Protein AF-A0A9N9WSX3-F1 (afdb_monomer_lite)

Sequence (223 aa):
MDTPINKAHFYARKSLHYMGNEKFKYIEQAIENFQLALTQSSNTKAIDSIELQIRYYEKQLKLLSARKAFCQKSEKHKNTDEDVSFLTVNEHVDKSTEIQLDLLKNLEDSYNVIEELNRIDNVQVSSQVSQLQNLNSQLNVMFHKLSIAVEMILNENELLREKVRDNPKSGTTCNTGKPDEFRRNINEIIEQRDSDDSSPNEEIQELPPLELPSFNLDSLDDK

Organism: NCBI:txid315576

Structure (mmCIF, N/CA/C/O backbone):
data_AF-A0A9N9WSX3-F1
#
_entry.id   AF-A0A9N9WSX3-F1
#
loop_
_atom_site.group_PDB
_atom_site.id
_atom_site.type_symbol
_atom_site.label_atom_id
_atom_site.label_alt_id
_atom_site.label_comp_id
_atom_site.label_asym_id
_atom_site.label_entity_id
_atom_site.label_seq_id
_atom_site.pdbx_PDB_ins_code
_atom_site.Cartn_x
_atom_site.Cartn_y
_atom_site.Cartn_z
_atom_site.occupancy
_atom_site.B_iso_or_equiv
_atom_site.auth_seq_id
_atom_site.auth_comp_id
_atom_site.auth_asym_id
_atom_site.auth_atom_id
_atom_site.pdbx_PDB_model_num
ATOM 1 N N . MET A 1 1 ? -20.492 6.797 57.373 1.00 51.03 1 MET A N 1
ATOM 2 C CA . MET A 1 1 ? -21.371 5.624 57.162 1.00 51.03 1 MET A CA 1
ATOM 3 C C . MET A 1 1 ? -21.028 5.011 55.810 1.00 51.03 1 MET A C 1
ATOM 5 O O . MET A 1 1 ? -21.639 5.348 54.801 1.00 51.03 1 MET A O 1
ATOM 9 N N . ASP A 1 2 ? -20.009 4.154 55.801 1.00 72.94 2 ASP A N 1
ATOM 10 C CA . ASP A 1 2 ? -19.419 3.530 54.608 1.00 72.94 2 ASP A CA 1
ATOM 11 C C . ASP A 1 2 ? -20.053 2.157 54.341 1.00 72.94 2 ASP A C 1
ATOM 13 O O . ASP A 1 2 ? -19.404 1.117 54.430 1.00 72.94 2 ASP A O 1
ATOM 17 N N . THR A 1 3 ? -21.354 2.132 54.059 1.00 89.88 3 THR A N 1
ATOM 18 C CA . THR A 1 3 ? -22.043 0.880 53.720 1.00 89.88 3 THR A CA 1
ATOM 19 C C . THR A 1 3 ? -21.703 0.443 52.286 1.00 89.88 3 THR A C 1
ATOM 21 O O . THR A 1 3 ? -21.533 1.307 51.416 1.00 89.88 3 THR A O 1
ATOM 24 N N . PRO A 1 4 ? -21.628 -0.872 51.992 1.00 90.50 4 PRO A N 1
ATOM 25 C CA . PRO A 1 4 ? -21.320 -1.361 50.643 1.00 90.50 4 PRO A CA 1
ATOM 26 C C . PRO A 1 4 ? -22.273 -0.814 49.576 1.00 90.50 4 PRO A C 1
ATOM 28 O O . PRO A 1 4 ? -21.836 -0.405 48.507 1.00 90.50 4 PRO A O 1
ATOM 31 N N . ILE A 1 5 ? -23.558 -0.664 49.906 1.00 92.38 5 ILE A N 1
ATOM 32 C CA . ILE A 1 5 ? -24.553 -0.075 49.001 1.00 92.38 5 ILE A CA 1
ATOM 33 C C . ILE A 1 5 ? -24.250 1.396 48.655 1.00 92.38 5 ILE A C 1
ATOM 35 O O . ILE A 1 5 ? -24.372 1.809 47.501 1.00 92.38 5 ILE A O 1
ATOM 39 N N . ASN A 1 6 ? -23.779 2.190 49.623 1.00 93.25 6 ASN A N 1
ATOM 40 C CA . ASN A 1 6 ? -23.398 3.583 49.384 1.00 93.25 6 ASN A CA 1
ATOM 41 C C . ASN A 1 6 ? -22.149 3.672 48.504 1.00 93.25 6 ASN A C 1
ATOM 43 O O . ASN A 1 6 ? -22.090 4.519 47.609 1.00 93.25 6 ASN A O 1
ATOM 47 N N . LYS A 1 7 ? -21.174 2.779 48.723 1.00 94.06 7 LYS A N 1
ATOM 48 C CA . LYS A 1 7 ? -19.975 2.671 47.881 1.00 94.06 7 LYS A CA 1
ATOM 49 C C . LYS A 1 7 ? -20.333 2.252 46.457 1.00 94.06 7 LYS A C 1
ATOM 51 O O . LYS A 1 7 ? -19.857 2.874 45.510 1.00 94.06 7 LYS A O 1
ATOM 56 N N . ALA A 1 8 ? -21.237 1.290 46.298 1.00 94.44 8 ALA A N 1
ATOM 57 C CA . ALA A 1 8 ? -21.719 0.846 44.995 1.00 94.44 8 ALA A CA 1
ATOM 58 C C . ALA A 1 8 ? -22.357 1.997 44.201 1.00 94.44 8 ALA A C 1
ATOM 60 O O . ALA A 1 8 ? -21.949 2.284 43.075 1.00 94.44 8 ALA A O 1
ATOM 61 N N . HIS A 1 9 ? -23.281 2.746 44.814 1.00 94.56 9 HIS A N 1
ATOM 62 C CA . HIS A 1 9 ? -23.890 3.916 44.175 1.00 94.56 9 HIS A CA 1
ATOM 63 C C . HIS A 1 9 ? -22.902 5.063 43.928 1.00 94.56 9 HIS A C 1
ATOM 65 O O . HIS A 1 9 ? -23.035 5.790 42.941 1.00 94.56 9 HIS A O 1
ATOM 71 N N . PHE A 1 10 ? -21.903 5.243 44.796 1.00 94.75 10 PHE A N 1
ATOM 72 C CA . PHE A 1 10 ? -20.821 6.196 44.562 1.00 94.75 10 PHE A CA 1
ATOM 73 C C . PHE A 1 10 ? -20.033 5.845 43.295 1.00 94.75 10 PHE A C 1
ATOM 75 O O . PHE A 1 10 ? -19.903 6.701 42.420 1.00 94.75 10 PHE A O 1
ATOM 82 N N . TYR A 1 11 ? -19.577 4.598 43.149 1.00 94.94 11 TYR A N 1
ATOM 83 C CA . TYR A 1 11 ? -18.840 4.157 41.962 1.00 94.94 11 TYR A CA 1
ATOM 84 C C . TYR A 1 11 ? -19.706 4.157 40.703 1.00 94.94 11 TYR A C 1
ATOM 86 O O . TYR A 1 11 ? -19.249 4.597 39.650 1.00 94.94 11 TYR A O 1
ATOM 94 N N . ALA A 1 12 ? -20.980 3.783 40.818 1.00 93.50 12 ALA A N 1
ATOM 95 C CA . ALA A 1 12 ? -21.946 3.880 39.733 1.00 93.50 12 ALA A CA 1
ATOM 96 C C . ALA A 1 12 ? -22.082 5.314 39.204 1.00 93.50 12 ALA A C 1
ATOM 98 O O . ALA A 1 12 ? -21.956 5.539 38.000 1.00 93.50 12 ALA A O 1
ATOM 99 N N . ARG A 1 13 ? -22.283 6.301 40.089 1.00 93.81 13 ARG A N 1
ATOM 100 C CA . ARG A 1 13 ? -22.328 7.720 39.699 1.00 93.81 13 ARG A CA 1
ATOM 101 C C . ARG A 1 13 ? -21.000 8.178 39.124 1.00 93.81 13 ARG A C 1
ATOM 103 O O . ARG A 1 13 ? -20.980 8.828 38.085 1.00 93.81 13 ARG A O 1
ATOM 110 N N . LYS A 1 14 ? -19.892 7.792 39.756 1.00 93.19 14 LYS A N 1
ATOM 111 C CA . LYS A 1 14 ? -18.552 8.125 39.279 1.00 93.19 14 LYS A CA 1
ATOM 112 C C . LYS A 1 14 ? -18.349 7.624 37.849 1.00 93.19 14 LYS A C 1
ATOM 114 O O . LYS A 1 14 ? -17.932 8.402 37.004 1.00 93.19 14 LYS A O 1
ATOM 119 N N . SER A 1 15 ? -18.762 6.397 37.531 1.00 93.50 15 SER A N 1
ATOM 120 C CA . SER A 1 15 ? -18.650 5.821 36.182 1.00 93.50 15 SER A CA 1
ATOM 121 C C . SER A 1 15 ? -19.361 6.620 35.076 1.00 93.50 15 SER A C 1
ATOM 123 O O . SER A 1 15 ? -18.993 6.506 33.908 1.00 93.50 15 SER A O 1
ATOM 125 N N . LEU A 1 16 ? -20.363 7.444 35.410 1.00 89.62 16 LEU A N 1
ATOM 126 C CA . LEU A 1 16 ? -21.049 8.298 34.436 1.00 89.62 16 LEU A CA 1
ATOM 127 C C . LEU A 1 16 ? -20.163 9.451 33.949 1.00 89.62 16 LEU A C 1
ATOM 129 O O . LEU A 1 16 ? -20.335 9.902 32.821 1.00 89.62 16 LEU A O 1
ATOM 133 N N . HIS A 1 17 ? -19.212 9.890 34.776 1.00 90.31 17 HIS A N 1
ATOM 134 C CA . HIS A 1 17 ? -18.311 11.007 34.483 1.00 90.31 17 HIS A CA 1
ATOM 135 C C . HIS A 1 17 ? -17.009 10.588 33.792 1.00 90.31 17 HIS A C 1
ATOM 137 O O . HIS A 1 17 ? -16.285 11.446 33.298 1.00 90.31 17 HIS A O 1
ATOM 143 N N . TYR A 1 18 ? -16.711 9.289 33.743 1.00 89.38 18 TYR A N 1
ATOM 144 C CA . TYR A 1 18 ? -15.504 8.763 33.109 1.00 89.38 18 TYR A CA 1
ATOM 145 C C . TYR A 1 18 ? -15.821 8.067 31.785 1.00 89.38 18 TYR A C 1
ATOM 147 O O . TYR A 1 18 ? -16.939 7.608 31.537 1.00 89.38 18 TYR A O 1
ATOM 155 N N . MET A 1 19 ? -14.805 7.970 30.931 1.00 83.62 19 MET A N 1
ATOM 156 C CA . MET A 1 19 ? -14.865 7.328 29.618 1.00 83.62 19 MET A CA 1
ATOM 157 C C . MET A 1 19 ? -13.740 6.296 29.480 1.00 83.62 19 MET A C 1
ATOM 159 O O . MET A 1 19 ? -12.810 6.250 30.284 1.00 83.62 19 MET A O 1
ATOM 163 N N . GLY A 1 20 ? -13.834 5.432 28.468 1.00 82.38 20 GLY A N 1
ATOM 164 C CA . GLY A 1 20 ? -12.802 4.428 28.201 1.00 82.38 20 GLY A CA 1
ATOM 165 C C . GLY A 1 20 ? -12.607 3.441 29.357 1.00 82.38 20 GLY A C 1
ATOM 166 O O . GLY A 1 20 ? -13.571 3.039 30.006 1.00 82.38 20 GLY A O 1
ATOM 167 N N . ASN A 1 21 ? -11.358 3.034 29.604 1.00 86.38 21 ASN A N 1
ATOM 168 C CA . ASN A 1 21 ? -11.011 1.985 30.576 1.00 86.38 21 ASN A CA 1
ATOM 169 C C . ASN A 1 21 ? -11.367 2.350 32.027 1.00 86.38 21 ASN A C 1
ATOM 171 O O . ASN A 1 21 ? -11.715 1.472 32.813 1.00 86.38 21 ASN A O 1
ATOM 175 N N . GLU A 1 22 ? -11.335 3.635 32.383 1.00 88.44 22 GLU A N 1
ATOM 176 C CA . GLU A 1 22 ? -11.676 4.082 33.738 1.00 88.44 22 GLU A CA 1
ATOM 177 C C . GLU A 1 22 ? -13.160 3.864 34.049 1.00 88.44 22 GLU A C 1
ATOM 179 O O . GLU A 1 22 ? -13.515 3.481 35.164 1.00 88.44 22 GLU A O 1
ATOM 184 N N . LYS A 1 23 ? -14.030 4.005 33.040 1.00 91.44 23 LYS A N 1
ATOM 185 C CA . LYS A 1 23 ? -15.457 3.691 33.171 1.00 91.44 23 LYS A CA 1
ATOM 186 C C . LYS A 1 23 ? -15.695 2.218 33.500 1.00 91.44 23 LYS A C 1
ATOM 188 O O . LYS A 1 23 ? -16.514 1.931 34.368 1.00 91.44 23 LYS A O 1
ATOM 193 N N . PHE A 1 24 ? -14.975 1.301 32.844 1.00 91.50 24 PHE A N 1
ATOM 194 C CA . PHE A 1 24 ? -15.076 -0.139 33.121 1.00 91.50 24 PHE A CA 1
ATOM 195 C C . PHE A 1 24 ? -14.717 -0.445 34.571 1.00 91.50 24 PHE A C 1
ATOM 197 O O . PHE A 1 24 ? -15.521 -1.042 35.279 1.00 91.50 24 PHE A O 1
ATOM 204 N N . LYS A 1 25 ? -13.576 0.074 35.034 1.00 94.25 25 LYS A N 1
ATOM 205 C CA . LYS A 1 25 ? -13.100 -0.121 36.406 1.00 94.25 25 LYS A CA 1
ATOM 206 C C . LYS A 1 25 ? -14.127 0.326 37.447 1.00 94.25 25 LYS A C 1
ATOM 208 O O . LYS A 1 25 ? -14.359 -0.373 38.427 1.00 94.25 25 LYS A O 1
ATOM 213 N N . TYR A 1 26 ? -14.767 1.479 37.245 1.00 94.38 26 TYR A N 1
ATOM 214 C CA . TYR A 1 26 ? -15.776 1.967 38.189 1.00 94.38 26 TYR A CA 1
ATOM 215 C C . TYR A 1 26 ? -17.089 1.175 38.144 1.00 94.38 26 TYR A C 1
ATOM 217 O O . TYR A 1 26 ? -17.730 1.024 39.180 1.00 94.38 26 TYR A O 1
ATOM 225 N N . ILE A 1 27 ? -17.484 0.643 36.984 1.00 93.94 27 ILE A N 1
ATOM 226 C CA . ILE A 1 27 ? -18.650 -0.250 36.884 1.00 93.94 27 ILE A CA 1
ATOM 227 C C . ILE A 1 27 ? -18.361 -1.590 37.576 1.00 93.94 27 ILE A C 1
ATOM 229 O O . ILE A 1 27 ? -19.202 -2.070 38.330 1.00 93.94 27 ILE A O 1
ATOM 233 N N . GLU A 1 28 ? -17.168 -2.159 37.393 1.00 95.38 28 GLU A N 1
ATOM 234 C CA . GLU A 1 28 ? -16.731 -3.387 38.078 1.00 95.38 28 GLU A CA 1
ATOM 235 C C . GLU A 1 28 ? -16.721 -3.203 39.600 1.00 95.38 28 GLU A C 1
ATOM 237 O O . GLU A 1 28 ? -17.304 -4.006 40.326 1.00 95.38 28 GLU A O 1
ATOM 242 N N . GLN A 1 29 ? -16.169 -2.084 40.080 1.00 95.38 29 GLN A N 1
ATOM 243 C CA . GLN A 1 29 ? -16.192 -1.730 41.502 1.00 95.38 29 GLN A CA 1
ATOM 244 C C . GLN A 1 29 ? -17.618 -1.532 42.035 1.00 95.38 29 GLN A C 1
ATOM 246 O O . GLN A 1 29 ? -17.898 -1.875 43.185 1.00 95.38 29 GLN A O 1
ATOM 251 N N . ALA A 1 30 ? -18.538 -0.993 41.230 1.00 95.50 30 ALA A N 1
ATOM 252 C CA . ALA A 1 30 ? -19.939 -0.881 41.624 1.00 95.50 30 ALA A CA 1
ATOM 253 C C . ALA A 1 30 ? -20.585 -2.266 41.784 1.00 95.50 30 ALA A C 1
ATOM 255 O O . ALA A 1 30 ? -21.228 -2.511 42.802 1.00 95.50 30 ALA A O 1
ATOM 256 N N . ILE A 1 31 ? -20.366 -3.179 40.829 1.00 96.00 31 ILE A N 1
ATOM 257 C CA . ILE A 1 31 ? -20.878 -4.558 40.874 1.00 96.00 31 ILE A CA 1
ATOM 258 C C . ILE A 1 31 ? -20.349 -5.298 42.105 1.00 96.00 31 ILE A C 1
ATOM 260 O O . ILE A 1 31 ? -21.142 -5.878 42.840 1.00 96.00 31 ILE A O 1
ATOM 264 N N . GLU A 1 32 ? -19.045 -5.228 42.374 1.00 96.44 32 GLU A N 1
ATOM 265 C CA . GLU A 1 32 ? -18.425 -5.874 43.539 1.00 96.44 32 GLU A CA 1
ATOM 266 C C . GLU A 1 32 ? -19.053 -5.380 44.853 1.00 96.44 32 GLU A C 1
ATOM 268 O O . GLU A 1 32 ? -19.429 -6.167 45.721 1.00 96.44 32 GLU A O 1
ATOM 273 N N . ASN A 1 33 ? -19.266 -4.066 44.982 1.00 95.62 33 ASN A N 1
ATOM 274 C CA . ASN A 1 33 ? -19.900 -3.498 46.170 1.00 95.62 33 ASN A CA 1
ATOM 275 C C . ASN A 1 33 ? -21.402 -3.835 46.266 1.00 95.62 33 ASN A C 1
ATOM 277 O O . ASN A 1 33 ? -21.910 -3.988 47.378 1.00 95.62 33 ASN A O 1
ATOM 281 N N . PHE A 1 34 ? -22.113 -4.002 45.143 1.00 96.12 34 PHE A N 1
ATOM 282 C CA . PHE A 1 34 ? -23.485 -4.523 45.145 1.00 96.12 34 PHE A CA 1
ATOM 283 C C . PHE A 1 34 ? -23.539 -5.998 45.549 1.00 96.12 34 PHE A C 1
ATOM 285 O O . PHE A 1 34 ? -24.413 -6.373 46.324 1.00 96.12 34 PHE A O 1
ATOM 292 N N . GLN A 1 35 ? -22.591 -6.825 45.108 1.00 95.88 35 GLN A N 1
ATOM 293 C CA . GLN A 1 35 ? -22.480 -8.220 45.542 1.00 95.88 35 GLN A CA 1
ATOM 294 C C . GLN A 1 35 ? -22.189 -8.316 47.046 1.00 95.88 35 GLN A C 1
ATOM 296 O O . GLN A 1 35 ? -22.810 -9.112 47.747 1.00 95.88 35 GLN A O 1
ATOM 301 N N . LEU A 1 36 ? -21.321 -7.450 47.576 1.00 94.19 36 LEU A N 1
ATOM 302 C CA . LEU A 1 36 ? -21.082 -7.338 49.020 1.00 94.19 36 LEU A CA 1
ATOM 303 C C . LEU A 1 36 ? -22.316 -6.833 49.786 1.00 94.19 36 LEU A C 1
ATOM 305 O O . LEU A 1 36 ? -22.552 -7.247 50.916 1.00 94.19 36 LEU A O 1
ATOM 309 N N . ALA A 1 37 ? -23.120 -5.945 49.195 1.00 93.50 37 ALA A N 1
ATOM 310 C CA . ALA A 1 37 ? -24.383 -5.516 49.795 1.00 93.50 37 ALA A CA 1
ATOM 311 C C . ALA A 1 37 ? -25.427 -6.644 49.794 1.00 93.50 37 ALA A C 1
ATOM 313 O O . ALA A 1 37 ? -26.214 -6.749 50.734 1.00 93.50 37 ALA A O 1
ATOM 314 N N . LEU A 1 38 ? -25.417 -7.498 48.767 1.00 94.00 38 LEU A N 1
ATOM 315 C CA . LEU A 1 38 ? -26.318 -8.640 48.634 1.00 94.00 38 LEU A CA 1
ATOM 316 C C . LEU A 1 38 ? -26.098 -9.658 49.758 1.00 94.00 38 LEU A C 1
ATOM 318 O O . LEU A 1 38 ? -27.064 -10.099 50.372 1.00 94.00 38 LEU A O 1
ATOM 322 N N . THR A 1 39 ? -24.839 -9.971 50.086 1.00 93.31 39 THR A N 1
ATOM 323 C CA . THR A 1 39 ? -24.499 -10.919 51.165 1.00 93.31 39 THR A CA 1
ATOM 324 C C . THR A 1 39 ? -24.864 -10.406 52.559 1.00 93.31 39 THR A C 1
ATOM 326 O O . THR A 1 39 ? -25.052 -11.200 53.477 1.00 93.31 39 THR A O 1
ATOM 329 N N . GLN A 1 40 ? -24.985 -9.086 52.726 1.00 91.75 40 GLN A N 1
ATOM 330 C CA . GLN A 1 40 ? -25.350 -8.436 53.990 1.00 91.75 40 GLN A CA 1
ATOM 331 C C . GLN A 1 40 ? -26.854 -8.154 54.117 1.00 91.75 40 GLN A C 1
ATOM 333 O O . GLN A 1 40 ? -27.313 -7.725 55.176 1.00 91.75 40 GLN A O 1
ATOM 338 N N . SER A 1 41 ? -27.628 -8.358 53.050 1.00 90.62 41 SER A N 1
ATOM 339 C CA . SER A 1 41 ? -29.049 -8.025 53.017 1.00 90.62 41 SER A CA 1
ATOM 340 C C . SER A 1 41 ? -29.907 -9.211 53.457 1.00 90.62 41 SER A C 1
ATOM 342 O O . SER A 1 41 ? -29.805 -10.300 52.905 1.00 90.62 41 SER A O 1
ATOM 344 N N . SER A 1 42 ? -30.799 -8.997 54.428 1.00 89.62 42 SER A N 1
ATOM 345 C CA . SER A 1 42 ? -31.766 -10.015 54.884 1.00 89.62 42 SER A CA 1
ATOM 346 C C . SER A 1 42 ? -33.177 -9.815 54.320 1.00 89.62 42 SER A C 1
ATOM 348 O O . SER A 1 42 ? -34.037 -10.676 54.479 1.00 89.62 42 SER A O 1
ATOM 350 N N . ASN A 1 43 ? -33.456 -8.663 53.701 1.00 93.81 43 ASN A N 1
ATOM 351 C CA . ASN A 1 43 ? -34.792 -8.319 53.213 1.00 93.81 43 ASN A CA 1
ATOM 352 C C . ASN A 1 43 ? -34.951 -8.741 51.748 1.00 93.81 43 ASN A C 1
ATOM 354 O O . ASN A 1 43 ? -34.246 -8.219 50.887 1.00 93.81 43 ASN A O 1
ATOM 358 N N . THR A 1 44 ? -35.929 -9.602 51.455 1.00 93.31 44 THR A N 1
ATOM 359 C CA . THR A 1 44 ? -36.209 -10.123 50.106 1.00 93.31 44 THR A CA 1
ATOM 360 C C . THR A 1 44 ? -36.356 -9.018 49.058 1.00 93.31 44 THR A C 1
ATOM 362 O O . THR A 1 44 ? -35.736 -9.088 48.007 1.00 93.31 44 THR A O 1
ATOM 365 N N . LYS A 1 45 ? -37.071 -7.924 49.364 1.00 94.31 45 LYS A N 1
ATOM 366 C CA . LYS A 1 45 ? -37.234 -6.810 48.409 1.00 94.31 45 LYS A CA 1
ATOM 367 C C . LYS A 1 45 ? -35.920 -6.076 48.130 1.00 94.31 45 LYS A C 1
ATOM 369 O O . LYS A 1 45 ? -35.711 -5.563 47.033 1.00 94.31 45 LYS A O 1
ATOM 374 N N . ALA A 1 46 ? -35.055 -5.978 49.138 1.00 91.69 46 ALA A N 1
ATOM 375 C CA . ALA A 1 46 ? -33.747 -5.354 48.985 1.00 91.69 46 ALA A CA 1
ATOM 376 C C . ALA A 1 46 ? -32.802 -6.259 48.184 1.00 91.69 46 ALA A C 1
ATOM 378 O O . ALA A 1 46 ? -32.075 -5.755 47.336 1.00 91.69 46 ALA A O 1
ATOM 379 N N . ILE A 1 47 ? -32.861 -7.574 48.409 1.00 94.00 47 ILE A N 1
ATOM 380 C CA . ILE A 1 47 ? -32.140 -8.588 47.627 1.00 94.00 47 ILE A CA 1
ATOM 381 C C . ILE A 1 47 ? -32.527 -8.481 46.146 1.00 94.00 47 ILE A C 1
ATOM 383 O O . ILE A 1 47 ? -31.652 -8.232 45.321 1.00 94.00 47 ILE A O 1
ATOM 387 N N . ASP A 1 48 ? -33.824 -8.530 45.822 1.00 95.62 48 ASP A N 1
ATOM 388 C CA . ASP A 1 48 ? -34.315 -8.432 44.437 1.00 95.62 48 ASP A CA 1
ATOM 389 C C . ASP A 1 48 ? -33.859 -7.133 43.749 1.00 95.62 48 ASP A C 1
ATOM 391 O O . ASP A 1 48 ? -33.451 -7.123 42.585 1.00 95.62 48 ASP A O 1
ATOM 395 N N . SER A 1 49 ? -33.898 -6.016 44.483 1.00 95.56 49 SER A N 1
ATOM 396 C CA . SER A 1 49 ? -33.451 -4.710 43.988 1.00 95.56 49 SER A CA 1
ATOM 397 C C . SER A 1 49 ? -31.947 -4.685 43.694 1.00 95.56 49 SER A C 1
ATOM 399 O O . SER A 1 49 ? -31.527 -4.195 42.643 1.00 95.56 49 SER A O 1
ATOM 401 N N . ILE A 1 50 ? -31.128 -5.242 44.591 1.00 95.00 50 ILE A N 1
ATOM 402 C CA . ILE A 1 50 ? -29.673 -5.313 44.421 1.00 95.00 50 ILE A CA 1
ATOM 403 C C . ILE A 1 50 ? -29.317 -6.243 43.256 1.00 95.00 50 ILE A C 1
ATOM 405 O O . ILE A 1 50 ? -28.498 -5.874 42.414 1.00 95.00 50 ILE A O 1
ATOM 409 N N . GLU A 1 51 ? -29.964 -7.405 43.139 1.00 95.75 51 GLU A N 1
ATOM 410 C CA . GLU A 1 51 ? -29.764 -8.311 42.004 1.00 95.75 51 GLU A CA 1
ATOM 411 C C . GLU A 1 51 ? -30.092 -7.646 40.666 1.00 95.75 51 GLU A C 1
ATOM 413 O O . GLU A 1 51 ? -29.345 -7.789 39.694 1.00 95.75 51 GLU A O 1
ATOM 418 N N . LEU A 1 52 ? -31.192 -6.891 40.604 1.00 96.62 52 LEU A N 1
ATOM 419 C CA . LEU A 1 52 ? -31.564 -6.161 39.399 1.00 96.62 52 LEU A CA 1
ATOM 420 C C . LEU A 1 52 ? -30.495 -5.128 39.015 1.00 96.62 52 LEU A C 1
ATOM 422 O O . LEU A 1 52 ? -30.154 -5.004 37.835 1.00 96.62 52 LEU A O 1
ATOM 426 N N . GLN A 1 53 ? -29.936 -4.417 39.998 1.00 95.56 53 GLN A N 1
ATOM 427 C CA . GLN A 1 53 ? -28.857 -3.454 39.771 1.00 95.56 53 GLN A CA 1
ATOM 428 C C . GLN A 1 53 ? -27.578 -4.136 39.276 1.00 95.56 53 GLN A C 1
ATOM 430 O O . GLN A 1 53 ? -26.969 -3.650 38.322 1.00 95.56 53 GLN A O 1
ATOM 435 N N . ILE A 1 54 ? -27.209 -5.291 39.837 1.00 96.19 54 ILE A N 1
ATOM 436 C CA . ILE A 1 54 ? -26.068 -6.089 39.361 1.00 96.19 54 ILE A CA 1
ATOM 437 C C . ILE A 1 54 ? -26.260 -6.459 37.886 1.00 96.19 54 ILE A C 1
ATOM 439 O O . ILE A 1 54 ? -25.413 -6.127 37.055 1.00 96.19 54 ILE A O 1
ATOM 443 N N . ARG A 1 55 ? -27.409 -7.048 37.527 1.00 96.94 55 ARG A N 1
ATOM 444 C CA . ARG A 1 55 ? -27.708 -7.437 36.135 1.00 96.94 55 ARG A CA 1
ATOM 445 C C . ARG A 1 55 ? -27.676 -6.244 35.179 1.00 96.94 55 ARG A C 1
ATOM 447 O O . ARG A 1 55 ? -27.219 -6.369 34.040 1.00 96.94 55 ARG A O 1
ATOM 454 N N . TYR A 1 56 ? -28.155 -5.081 35.622 1.00 96.31 56 TYR A N 1
ATOM 455 C CA . TYR A 1 56 ? -28.094 -3.848 34.839 1.00 96.31 56 TYR A CA 1
ATOM 456 C C . TYR A 1 56 ? -26.644 -3.444 34.528 1.00 96.31 56 TYR A C 1
ATOM 458 O O . TYR A 1 56 ? -26.309 -3.218 33.360 1.00 96.31 56 TYR A O 1
ATOM 466 N N . TYR A 1 57 ? -25.770 -3.400 35.537 1.00 94.81 57 TYR A N 1
ATOM 467 C CA . TYR A 1 57 ? -24.371 -3.008 35.351 1.00 94.81 57 TYR A CA 1
ATOM 468 C C . TYR A 1 57 ? -23.561 -4.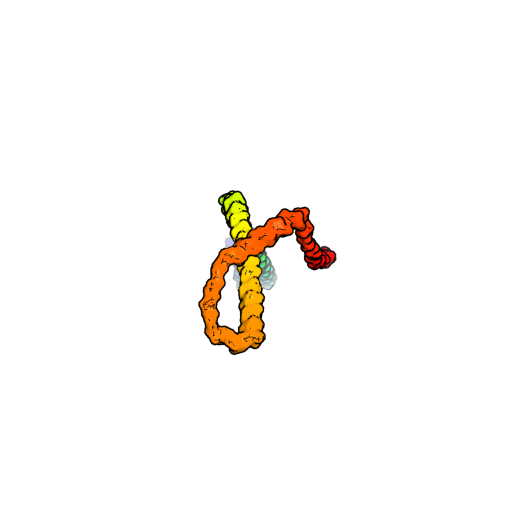049 34.567 1.00 94.81 57 TYR A C 1
ATOM 470 O O . TYR A 1 57 ? -22.744 -3.673 33.726 1.00 94.81 57 TYR A O 1
ATOM 478 N N . GLU A 1 58 ? -23.843 -5.344 34.724 1.00 95.94 58 GLU A N 1
ATOM 479 C CA . GLU A 1 58 ? -23.262 -6.398 33.880 1.00 95.94 58 GLU A CA 1
ATOM 480 C C . GLU A 1 58 ? -23.634 -6.221 32.403 1.00 95.94 58 GLU A C 1
ATOM 482 O O . GLU A 1 58 ? -22.789 -6.338 31.510 1.00 95.94 58 GLU A O 1
ATOM 487 N N . LYS A 1 59 ? -24.903 -5.899 32.119 1.00 96.12 59 LYS A N 1
ATOM 488 C CA . LYS A 1 59 ? -25.354 -5.602 30.755 1.00 96.12 59 LYS A CA 1
ATOM 489 C C . LYS A 1 59 ? -24.667 -4.352 30.205 1.00 96.12 59 LYS A C 1
ATOM 491 O O . LYS A 1 59 ? -24.277 -4.336 29.037 1.00 96.12 59 LYS A O 1
ATOM 496 N N . GLN A 1 60 ? -24.484 -3.326 31.036 1.00 92.31 60 GLN A N 1
ATOM 497 C CA . GLN A 1 60 ? -23.762 -2.112 30.658 1.00 92.31 60 GLN A CA 1
ATOM 498 C C . GLN A 1 60 ? -22.297 -2.410 30.304 1.00 92.31 60 GLN A C 1
ATOM 500 O O . GLN A 1 60 ? -21.789 -1.885 29.312 1.00 92.31 60 GLN A O 1
ATOM 505 N N . LEU A 1 61 ? -21.641 -3.294 31.058 1.00 93.56 61 LEU A N 1
ATOM 506 C CA . LEU A 1 61 ? -20.265 -3.719 30.809 1.00 93.56 61 LEU A CA 1
ATOM 507 C C . LEU A 1 61 ? -20.140 -4.490 29.487 1.00 93.56 61 LEU A C 1
ATOM 509 O O . LEU A 1 61 ? -19.260 -4.182 28.682 1.00 93.56 61 LEU A O 1
ATOM 513 N N . LYS A 1 62 ? -21.072 -5.412 29.206 1.00 93.88 62 LYS A N 1
ATOM 514 C CA . LYS A 1 62 ? -21.152 -6.127 27.916 1.00 93.88 62 LYS A CA 1
ATOM 515 C C . LYS A 1 62 ? -21.359 -5.180 26.730 1.00 93.88 62 LYS A C 1
ATOM 517 O O . LYS A 1 62 ? -20.751 -5.359 25.678 1.00 93.88 62 LYS A O 1
ATOM 522 N N . LEU A 1 63 ? -22.199 -4.156 26.885 1.00 91.62 63 LEU A N 1
ATOM 523 C CA . LEU A 1 63 ? -22.421 -3.161 25.834 1.00 91.62 63 LEU A CA 1
ATOM 524 C C . LEU A 1 63 ? -21.155 -2.337 25.564 1.00 91.62 63 LEU A C 1
ATOM 526 O O . LEU A 1 63 ? -20.783 -2.111 24.411 1.00 91.62 63 LEU A O 1
ATOM 530 N N . LEU A 1 64 ? -20.488 -1.888 26.628 1.00 90.38 64 LEU A N 1
ATOM 531 C CA . LEU A 1 64 ? -19.253 -1.118 26.523 1.00 90.38 64 LEU A CA 1
ATOM 532 C C . LEU A 1 64 ? -18.126 -1.944 25.892 1.00 90.38 64 LEU A C 1
ATOM 534 O O . LEU A 1 64 ? -17.398 -1.417 25.049 1.00 90.38 64 LEU A O 1
ATOM 538 N N . SER A 1 65 ? -17.987 -3.225 26.247 1.00 89.94 65 SER A N 1
ATOM 539 C CA . SER A 1 65 ? -16.960 -4.100 25.670 1.00 89.94 65 SER A CA 1
ATOM 540 C C . SER A 1 65 ? -17.204 -4.362 24.183 1.00 89.94 65 SER A C 1
ATOM 542 O O . SER A 1 65 ? -16.269 -4.240 23.390 1.00 89.94 65 SER A O 1
ATOM 544 N N . ALA A 1 66 ? -18.454 -4.606 23.779 1.00 89.75 66 ALA A N 1
ATOM 545 C CA . ALA A 1 66 ? -18.827 -4.747 22.372 1.00 89.75 66 ALA A CA 1
ATOM 546 C C . ALA A 1 66 ? -18.513 -3.474 21.569 1.00 89.75 66 ALA A C 1
ATOM 548 O O . ALA A 1 66 ? -17.921 -3.546 20.492 1.00 89.75 66 ALA A O 1
ATOM 549 N N . ARG A 1 67 ? -18.833 -2.294 22.120 1.00 87.81 67 ARG A N 1
ATOM 550 C CA . ARG A 1 67 ? -18.512 -1.007 21.485 1.00 87.81 67 ARG A CA 1
ATOM 551 C C . ARG A 1 67 ? -17.004 -0.796 21.352 1.00 87.81 67 ARG A C 1
ATOM 553 O O . ARG A 1 67 ? -16.547 -0.365 20.299 1.00 87.81 67 ARG A O 1
ATOM 560 N N . LYS A 1 68 ? -16.228 -1.134 22.386 1.00 87.50 68 LYS A N 1
ATOM 561 C CA . LYS A 1 68 ? -14.761 -1.054 22.354 1.00 87.50 68 LYS A CA 1
ATOM 562 C C . LYS A 1 68 ? -14.174 -1.967 21.274 1.00 87.50 68 LYS A C 1
ATOM 564 O O . LYS A 1 68 ? -13.343 -1.512 20.496 1.00 87.50 68 LYS A O 1
ATOM 569 N N . ALA A 1 69 ? -14.634 -3.215 21.193 1.00 87.12 69 ALA A N 1
ATOM 570 C CA . ALA A 1 69 ? -14.190 -4.164 20.173 1.00 87.12 69 ALA A CA 1
ATOM 571 C C . ALA A 1 69 ? -14.534 -3.686 18.750 1.00 87.12 69 ALA A C 1
ATOM 573 O O . ALA A 1 69 ? -13.708 -3.796 17.846 1.00 87.12 69 ALA A O 1
ATOM 574 N N . PHE A 1 70 ? -15.723 -3.105 18.559 1.00 85.00 70 PHE A N 1
ATOM 575 C CA . PHE A 1 70 ? -16.132 -2.525 17.280 1.00 85.00 70 PHE A CA 1
ATOM 576 C C . PHE A 1 70 ? -15.237 -1.349 16.863 1.00 85.00 70 PHE A C 1
ATOM 578 O O . PHE A 1 70 ? -14.728 -1.342 15.744 1.00 85.00 70 PHE A O 1
ATOM 585 N N . CYS A 1 71 ? -14.988 -0.392 17.765 1.00 81.31 71 CYS A N 1
ATOM 586 C CA . CYS A 1 71 ? -14.091 0.735 17.495 1.00 81.31 71 CYS A CA 1
ATOM 587 C C . CYS A 1 71 ? -12.673 0.258 17.150 1.00 81.31 71 CYS A C 1
ATOM 589 O O . CYS A 1 71 ? -12.131 0.669 16.132 1.00 81.31 71 CYS A O 1
ATOM 591 N N . GLN A 1 72 ? -12.118 -0.684 17.920 1.00 81.44 72 GLN A N 1
ATOM 592 C CA . GLN A 1 72 ? -10.794 -1.251 17.640 1.00 81.44 72 GLN A CA 1
ATOM 593 C C . GLN A 1 72 ? -10.728 -1.962 16.286 1.00 81.44 72 GLN A C 1
ATOM 595 O O . GLN A 1 72 ? -9.722 -1.868 15.588 1.00 81.44 72 GLN A O 1
ATOM 600 N N . LYS A 1 73 ? -11.786 -2.685 15.896 1.00 76.81 73 LYS A N 1
ATOM 601 C CA . LYS A 1 73 ? -11.845 -3.320 14.577 1.00 76.81 73 LYS A CA 1
ATOM 602 C C . LYS A 1 73 ? -11.873 -2.260 13.475 1.00 76.81 73 LYS A C 1
ATOM 604 O O . LYS A 1 73 ? -11.114 -2.383 12.522 1.00 76.81 73 LYS A O 1
ATOM 609 N N . SER A 1 74 ? -12.688 -1.217 13.630 1.00 69.00 74 SER A N 1
ATOM 610 C CA . SER A 1 74 ? -12.788 -0.128 12.654 1.00 69.00 74 SER A CA 1
ATOM 611 C C . SER A 1 74 ? -11.487 0.666 12.501 1.00 69.00 74 SER A C 1
ATOM 613 O O . SER A 1 74 ? -11.143 1.009 11.377 1.00 69.00 74 SER A O 1
ATOM 615 N N . GLU A 1 75 ? -10.765 0.950 13.587 1.00 67.44 75 GLU A N 1
ATOM 616 C CA . GLU A 1 75 ? -9.473 1.654 13.530 1.00 67.44 75 GLU A CA 1
ATOM 617 C C . GLU A 1 75 ? -8.407 0.825 12.815 1.00 67.44 75 GLU A C 1
ATOM 619 O O . GLU A 1 75 ? -7.684 1.345 11.974 1.00 67.44 75 GLU A O 1
ATOM 624 N N . LYS A 1 76 ? -8.363 -0.489 13.076 1.00 67.75 76 LYS A N 1
ATOM 625 C CA . LYS A 1 76 ? -7.430 -1.383 12.379 1.00 67.75 76 LYS A CA 1
ATOM 626 C C . LYS A 1 76 ? -7.632 -1.390 10.867 1.00 67.75 76 LYS A C 1
ATOM 628 O O . LYS A 1 76 ? -6.640 -1.459 10.167 1.00 67.75 76 LYS A O 1
ATOM 633 N N . HIS A 1 77 ? -8.879 -1.325 10.390 1.00 59.91 77 HIS A N 1
ATOM 634 C CA . HIS A 1 77 ? -9.165 -1.331 8.948 1.00 59.91 77 HIS A CA 1
ATOM 635 C C . HIS A 1 77 ? -8.778 0.004 8.297 1.00 59.91 77 HIS A C 1
ATOM 637 O O . HIS A 1 77 ? -8.193 0.002 7.222 1.00 59.91 77 HIS A O 1
ATOM 643 N N . LYS A 1 78 ? -9.027 1.134 8.977 1.00 59.75 78 LYS A N 1
ATOM 644 C CA . LYS A 1 78 ? -8.644 2.465 8.481 1.00 59.75 78 LYS A CA 1
ATOM 645 C C . LYS A 1 78 ? -7.133 2.627 8.322 1.00 59.75 78 LYS A C 1
ATOM 647 O O . LYS A 1 78 ? -6.691 3.086 7.279 1.00 59.75 78 LYS A O 1
ATOM 652 N N . ASN A 1 79 ? -6.355 2.199 9.317 1.00 58.88 79 ASN A N 1
ATOM 653 C CA . ASN A 1 79 ? -4.899 2.347 9.267 1.00 58.88 79 ASN A CA 1
ATOM 654 C C . ASN A 1 79 ? -4.275 1.491 8.152 1.00 58.88 79 ASN A C 1
ATOM 656 O O . ASN A 1 79 ? -3.366 1.947 7.476 1.00 58.88 79 ASN A O 1
ATOM 660 N N . THR A 1 80 ? -4.787 0.278 7.907 1.00 59.81 80 THR A N 1
ATOM 661 C CA 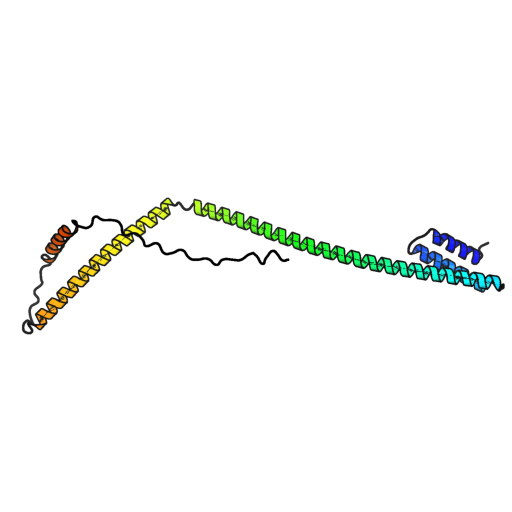. THR A 1 80 ? -4.299 -0.551 6.791 1.00 59.81 80 THR A CA 1
ATOM 662 C C . THR A 1 80 ? -4.611 0.038 5.419 1.00 59.81 80 THR A C 1
ATOM 664 O O . THR A 1 80 ? -3.770 -0.059 4.533 1.00 59.81 80 THR A O 1
ATOM 667 N N . ASP A 1 81 ? -5.782 0.648 5.228 1.00 57.59 81 ASP A N 1
ATOM 668 C CA . ASP A 1 81 ? -6.152 1.215 3.926 1.00 57.59 81 ASP A CA 1
ATOM 669 C C . ASP A 1 81 ? -5.377 2.514 3.632 1.00 57.59 81 ASP A C 1
ATOM 671 O O . ASP A 1 81 ? -4.941 2.731 2.500 1.00 57.59 81 ASP A O 1
ATOM 675 N N . GLU A 1 82 ? -5.141 3.350 4.651 1.00 60.31 82 GLU A N 1
ATOM 676 C CA . GLU A 1 82 ? -4.324 4.567 4.525 1.00 60.31 82 GLU A CA 1
ATOM 677 C C . GLU A 1 82 ? -2.842 4.242 4.261 1.00 60.31 82 GLU A C 1
ATOM 679 O O . GLU A 1 82 ? -2.247 4.833 3.359 1.00 60.31 82 GLU A O 1
ATOM 684 N N . ASP A 1 83 ? -2.265 3.253 4.955 1.00 59.97 83 ASP A N 1
ATOM 685 C CA . ASP A 1 83 ? -0.863 2.851 4.763 1.00 59.97 83 ASP A CA 1
ATOM 686 C C . ASP A 1 83 ? -0.617 2.246 3.367 1.00 59.97 83 ASP A C 1
ATOM 688 O O . ASP A 1 83 ? 0.387 2.549 2.716 1.00 59.97 83 ASP A O 1
ATOM 692 N N . VAL A 1 84 ? -1.546 1.426 2.859 1.00 62.12 84 VAL A N 1
ATOM 693 C CA . VAL A 1 84 ? -1.450 0.833 1.511 1.00 62.12 84 VAL A CA 1
ATOM 694 C C . VAL A 1 84 ? -1.635 1.896 0.423 1.00 62.12 84 VAL A C 1
ATOM 696 O O . VAL A 1 84 ? -0.914 1.890 -0.580 1.00 62.12 84 VAL A O 1
ATOM 699 N N . SER A 1 85 ? -2.557 2.844 0.616 1.00 66.44 85 SER A N 1
ATOM 700 C CA . SER A 1 85 ? -2.742 3.959 -0.318 1.00 66.44 85 SER A CA 1
ATOM 701 C C . SER A 1 85 ? -1.535 4.900 -0.344 1.00 66.44 85 SER A C 1
ATOM 703 O O . SER A 1 85 ? -1.194 5.421 -1.402 1.00 66.44 85 SER A O 1
ATOM 705 N N . PHE A 1 86 ? -0.876 5.128 0.793 1.00 67.50 86 PHE A N 1
ATOM 706 C CA . PHE A 1 86 ? 0.319 5.967 0.857 1.00 67.50 86 PHE A CA 1
ATOM 707 C C . PHE A 1 86 ? 1.524 5.302 0.175 1.00 67.50 86 PHE A C 1
ATOM 709 O O . PHE A 1 86 ? 2.206 5.940 -0.627 1.00 67.50 86 PHE A O 1
ATOM 716 N N . LEU A 1 87 ? 1.749 4.006 0.426 1.00 65.88 87 LEU A N 1
ATOM 717 C CA . LEU A 1 87 ? 2.830 3.230 -0.197 1.00 65.88 87 LEU A CA 1
ATOM 718 C C . LEU A 1 87 ? 2.715 3.186 -1.727 1.00 65.88 87 LEU A C 1
ATOM 720 O O . LEU A 1 87 ? 3.705 3.392 -2.425 1.00 65.88 87 LEU A O 1
ATOM 724 N N . THR A 1 88 ? 1.507 2.963 -2.246 1.00 70.75 88 THR A N 1
ATOM 725 C CA . THR A 1 88 ? 1.259 2.902 -3.697 1.00 70.75 88 THR A CA 1
ATOM 726 C C . THR A 1 88 ? 1.480 4.251 -4.381 1.00 70.75 88 THR A C 1
ATOM 728 O O . THR A 1 88 ? 2.121 4.310 -5.428 1.00 70.75 88 THR A O 1
ATOM 731 N N . VAL A 1 89 ? 1.020 5.354 -3.781 1.00 74.31 89 VAL A N 1
ATOM 732 C CA . VAL A 1 89 ? 1.272 6.705 -4.310 1.00 74.31 89 VAL A CA 1
ATOM 733 C C . VAL A 1 89 ? 2.764 7.033 -4.301 1.00 74.31 89 VAL A C 1
ATO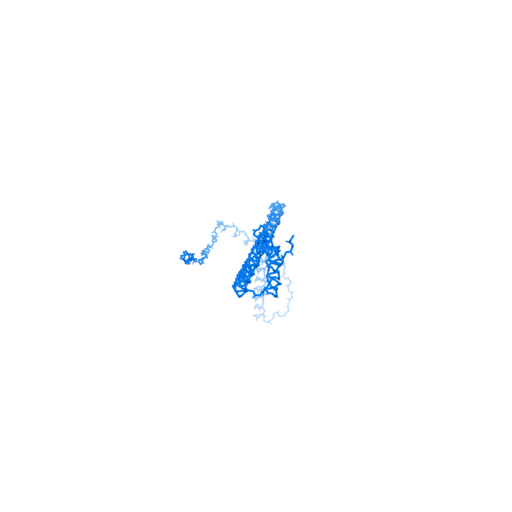M 735 O O . VAL A 1 89 ? 3.265 7.564 -5.290 1.00 74.31 89 VAL A O 1
ATOM 738 N N . ASN A 1 90 ? 3.487 6.683 -3.234 1.00 76.88 90 ASN A N 1
ATOM 739 C CA . ASN A 1 90 ? 4.923 6.942 -3.157 1.00 76.88 90 ASN A CA 1
ATOM 740 C C . ASN A 1 90 ? 5.701 6.172 -4.235 1.00 76.88 90 ASN A C 1
ATOM 742 O O . ASN A 1 90 ? 6.550 6.749 -4.901 1.00 76.88 90 ASN A O 1
ATOM 746 N N . GLU A 1 91 ? 5.344 4.910 -4.490 1.00 79.19 91 GLU A N 1
ATOM 747 C CA . GLU A 1 91 ? 5.964 4.108 -5.553 1.00 79.19 91 GLU A CA 1
ATOM 748 C C . GLU A 1 91 ? 5.720 4.703 -6.954 1.00 79.19 91 GLU A C 1
ATOM 750 O O . GLU A 1 91 ? 6.607 4.683 -7.810 1.00 79.19 91 GLU A O 1
ATOM 755 N N . HIS A 1 92 ? 4.534 5.266 -7.206 1.00 81.81 92 HIS A N 1
ATOM 756 C CA . HIS A 1 92 ? 4.249 5.969 -8.460 1.00 81.81 92 HIS A CA 1
ATOM 757 C C . HIS A 1 92 ? 5.046 7.269 -8.604 1.00 81.81 92 HIS A C 1
ATOM 759 O O . HIS A 1 92 ? 5.505 7.578 -9.705 1.00 81.81 92 HIS A O 1
ATOM 765 N N . VAL A 1 93 ? 5.224 8.017 -7.513 1.00 87.62 93 VAL A N 1
ATOM 766 C CA . VAL A 1 93 ? 6.047 9.233 -7.499 1.00 87.62 93 VAL A CA 1
ATOM 767 C C . VAL A 1 93 ? 7.510 8.886 -7.765 1.00 87.62 93 VAL A C 1
ATOM 769 O O . VAL A 1 93 ? 8.100 9.488 -8.658 1.00 87.62 93 VAL A O 1
ATOM 772 N N . ASP A 1 94 ? 8.054 7.873 -7.088 1.00 89.38 94 ASP A N 1
ATOM 773 C CA . ASP A 1 94 ? 9.443 7.435 -7.256 1.00 89.38 94 ASP A CA 1
ATOM 774 C C . ASP A 1 94 ? 9.717 6.998 -8.707 1.00 89.38 94 ASP A C 1
ATOM 776 O O . ASP A 1 94 ? 10.650 7.492 -9.346 1.00 89.38 94 ASP A O 1
ATOM 780 N N . LYS A 1 95 ? 8.835 6.172 -9.291 1.00 91.38 95 LYS A N 1
ATOM 781 C CA . LYS A 1 95 ? 8.922 5.776 -10.712 1.00 91.38 95 LYS A CA 1
ATOM 782 C C . LYS A 1 95 ? 8.809 6.968 -11.658 1.00 91.38 95 LYS A C 1
ATOM 784 O O . LYS A 1 95 ? 9.528 7.045 -12.650 1.00 91.38 95 LYS A O 1
ATOM 789 N N . SER A 1 96 ? 7.912 7.913 -11.371 1.00 90.75 96 SER A N 1
ATOM 790 C CA . SER A 1 96 ? 7.787 9.128 -12.180 1.00 90.75 96 SER A CA 1
ATOM 791 C C . SER A 1 96 ? 9.059 9.974 -12.116 1.00 90.75 96 SER A C 1
ATOM 793 O O . SER A 1 96 ? 9.456 10.537 -13.134 1.00 90.75 96 SER A O 1
ATOM 795 N N . THR A 1 97 ? 9.695 10.086 -10.948 1.00 92.69 97 THR A N 1
ATOM 796 C CA . THR A 1 97 ? 10.958 10.819 -10.807 1.00 92.69 97 THR A CA 1
ATOM 797 C C . THR A 1 97 ? 12.113 10.121 -11.515 1.00 92.69 97 THR A C 1
ATOM 799 O O . THR A 1 97 ? 12.900 10.796 -12.169 1.00 92.69 97 THR A O 1
ATOM 802 N N . GLU A 1 98 ? 12.182 8.790 -11.467 1.00 93.31 98 GLU A N 1
ATOM 803 C CA . GLU A 1 98 ? 13.181 8.002 -12.198 1.00 93.31 98 GLU A CA 1
ATOM 804 C C . GLU A 1 98 ? 13.077 8.248 -13.710 1.00 93.31 98 GLU A C 1
ATOM 806 O O . GLU A 1 98 ? 14.053 8.644 -14.343 1.00 93.31 98 GLU A O 1
ATOM 811 N N . ILE A 1 99 ? 11.865 8.160 -14.270 1.00 93.69 99 ILE A N 1
ATOM 812 C CA . ILE A 1 99 ? 11.616 8.438 -15.694 1.00 93.69 99 ILE A CA 1
ATOM 813 C C . ILE A 1 99 ? 11.996 9.880 -16.063 1.00 93.69 99 ILE A C 1
ATOM 815 O O . ILE A 1 99 ? 12.560 10.119 -17.130 1.00 93.69 99 ILE A O 1
ATOM 819 N N . GLN A 1 100 ? 11.693 10.858 -15.205 1.00 93.62 100 GLN A N 1
ATOM 820 C CA . GLN A 1 100 ? 12.054 12.259 -15.452 1.00 93.62 100 GLN A CA 1
ATOM 821 C C . GLN A 1 100 ? 13.571 12.470 -15.474 1.00 93.62 100 GLN A C 1
ATOM 823 O O . GLN A 1 100 ? 14.060 13.224 -16.314 1.00 93.62 100 GLN A O 1
ATOM 828 N N . LEU A 1 101 ? 14.313 11.804 -14.586 1.00 94.69 101 LEU A N 1
ATOM 829 C CA . LEU A 1 101 ? 15.774 11.863 -14.565 1.00 94.69 101 LEU A CA 1
ATOM 830 C C . LEU A 1 101 ? 16.381 11.205 -15.808 1.00 94.69 101 LEU A C 1
ATOM 832 O O . LEU A 1 101 ? 17.277 11.785 -16.421 1.00 94.69 101 LEU A O 1
ATOM 836 N N . ASP A 1 102 ? 15.856 10.054 -16.226 1.00 94.94 102 ASP A N 1
ATOM 837 C CA . ASP A 1 102 ? 16.289 9.381 -17.454 1.00 94.94 102 ASP A CA 1
ATOM 838 C C . ASP A 1 102 ? 16.010 10.229 -18.700 1.00 94.94 102 ASP A C 1
ATOM 840 O O . ASP A 1 102 ? 16.859 10.344 -19.585 1.00 94.94 102 ASP A O 1
ATOM 844 N N . LEU A 1 103 ? 14.844 10.879 -18.768 1.00 93.56 103 LEU A N 1
ATOM 845 C CA . LEU A 1 103 ? 14.527 11.824 -19.840 1.00 93.56 103 LEU A CA 1
ATOM 846 C C . LEU A 1 103 ? 15.486 13.015 -19.847 1.00 93.56 103 LEU A C 1
ATOM 848 O O . LEU A 1 103 ? 15.955 13.404 -20.915 1.00 93.56 103 LEU A O 1
ATOM 852 N N . LEU A 1 104 ? 15.799 13.579 -18.677 1.00 94.06 104 LEU A N 1
ATOM 853 C CA . LEU A 1 104 ? 16.740 14.691 -18.562 1.00 94.06 104 LEU A CA 1
ATOM 854 C C . LEU A 1 104 ? 18.128 14.295 -19.080 1.00 94.06 104 LEU A C 1
ATOM 856 O O . LEU A 1 104 ? 18.730 15.033 -19.857 1.00 94.06 104 LEU A O 1
ATOM 860 N N . LYS A 1 105 ? 18.596 13.101 -18.706 1.00 94.88 105 LYS A N 1
ATOM 861 C CA . LYS A 1 105 ? 19.867 12.550 -19.176 1.00 94.88 105 LYS A CA 1
ATOM 862 C C . LYS A 1 105 ? 19.867 12.331 -20.689 1.00 94.88 105 LYS A C 1
ATOM 864 O O . LYS A 1 105 ? 20.796 12.752 -21.366 1.00 94.88 105 LYS A O 1
ATOM 869 N N . ASN A 1 106 ? 18.806 11.742 -21.239 1.00 92.81 106 ASN A N 1
ATOM 870 C CA . ASN A 1 106 ? 18.688 11.536 -22.684 1.00 92.81 106 ASN A CA 1
ATOM 871 C C . ASN A 1 106 ? 18.676 12.859 -23.463 1.00 92.81 106 ASN A C 1
ATOM 873 O O . ASN A 1 106 ? 19.199 12.925 -24.577 1.00 92.81 106 ASN A O 1
ATOM 877 N N . LEU A 1 107 ? 18.085 13.917 -22.898 1.00 93.25 107 LEU A N 1
ATOM 878 C CA . LEU A 1 107 ? 18.141 15.253 -23.489 1.00 93.25 107 LEU A CA 1
ATOM 879 C C . LEU A 1 107 ? 19.572 15.795 -23.492 1.00 93.25 107 LEU A C 1
ATOM 881 O O . LEU A 1 107 ? 20.017 16.292 -24.522 1.00 93.25 107 LEU A O 1
ATOM 885 N N . GLU A 1 108 ? 20.302 15.663 -22.386 1.00 92.06 108 GLU A N 1
ATOM 886 C CA . GLU A 1 108 ? 21.712 16.064 -22.293 1.00 92.06 108 GLU A CA 1
ATOM 887 C C . GLU A 1 108 ? 22.590 15.301 -23.300 1.00 92.06 108 GLU A C 1
ATOM 889 O O . GLU A 1 108 ? 23.337 15.917 -24.062 1.00 92.06 108 GLU A O 1
ATOM 894 N N . ASP A 1 109 ? 22.418 13.982 -23.397 1.00 92.25 109 ASP A N 1
ATOM 895 C CA . ASP A 1 109 ? 23.110 13.142 -24.379 1.00 92.25 109 ASP A CA 1
ATOM 896 C C . ASP A 1 109 ? 22.772 13.567 -25.819 1.00 92.25 109 ASP A C 1
ATOM 898 O O . ASP A 1 109 ? 23.655 13.654 -26.675 1.00 92.25 109 ASP A O 1
ATOM 902 N N . SER A 1 110 ? 21.511 13.915 -26.089 1.00 88.50 110 SER A N 1
ATOM 903 C CA . SER A 1 110 ? 21.086 14.416 -27.403 1.00 88.50 110 SER A CA 1
ATOM 904 C C . SER A 1 110 ? 21.739 15.758 -27.747 1.00 88.50 110 SER A C 1
ATOM 906 O O . SER A 1 110 ? 22.142 15.963 -28.892 1.00 88.50 110 SER A O 1
ATOM 908 N N . TYR A 1 111 ? 21.886 16.667 -26.777 1.00 87.06 111 TYR A N 1
ATOM 909 C CA . TYR A 1 111 ? 22.602 17.929 -26.984 1.00 87.06 111 TYR A CA 1
ATOM 910 C C . TYR A 1 111 ? 24.082 17.700 -27.296 1.00 87.06 111 TYR A C 1
ATOM 912 O O . TYR A 1 111 ? 24.597 18.323 -28.225 1.00 87.06 111 TYR A O 1
ATOM 920 N N . ASN A 1 112 ? 24.734 16.773 -26.593 1.00 85.56 112 ASN A N 1
ATOM 921 C CA . ASN A 1 112 ? 26.129 16.413 -26.850 1.00 85.56 112 ASN A CA 1
ATOM 922 C C . ASN A 1 112 ? 26.309 15.849 -28.269 1.00 85.56 112 ASN A C 1
ATOM 924 O O . ASN A 1 112 ? 27.204 16.281 -28.992 1.00 85.56 112 ASN A O 1
ATOM 928 N N . VAL A 1 113 ? 25.413 14.962 -28.718 1.00 85.88 113 VAL A N 1
ATOM 929 C CA . VAL A 1 113 ? 25.432 14.418 -30.089 1.00 85.88 113 VAL A CA 1
ATOM 930 C C . VAL A 1 113 ? 25.230 15.517 -31.135 1.00 85.88 113 VAL A C 1
ATOM 932 O O . VAL A 1 113 ? 25.924 15.538 -32.150 1.00 85.88 113 VAL A O 1
ATOM 935 N N . ILE A 1 114 ? 24.305 16.452 -30.906 1.00 84.88 114 ILE A N 1
ATOM 936 C CA . ILE A 1 114 ? 24.088 17.591 -31.8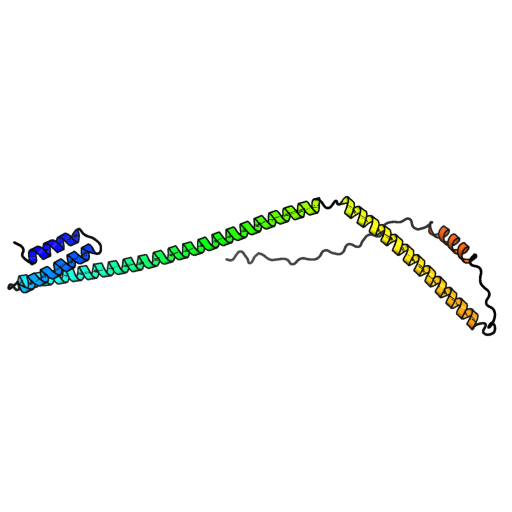12 1.00 84.88 114 ILE A CA 1
ATOM 937 C C . ILE A 1 114 ? 25.329 18.491 -31.859 1.00 84.88 114 ILE A C 1
ATOM 939 O O . ILE A 1 114 ? 25.701 18.973 -32.929 1.00 84.88 114 ILE A O 1
ATOM 943 N N . GLU A 1 115 ? 25.988 18.722 -30.725 1.00 83.25 115 GLU A N 1
ATOM 944 C CA . GLU A 1 115 ? 27.220 19.505 -30.672 1.00 83.25 115 GLU A CA 1
ATOM 945 C C . GLU A 1 115 ? 28.366 18.810 -31.421 1.00 83.25 115 GLU A C 1
ATOM 947 O O . GLU A 1 115 ? 29.073 19.453 -32.197 1.00 83.25 115 GLU A O 1
ATOM 952 N N . GLU A 1 116 ? 28.519 17.496 -31.259 1.00 82.69 116 GLU A N 1
ATOM 953 C CA . GLU A 1 116 ? 29.491 16.695 -32.008 1.00 82.69 116 GLU A CA 1
ATOM 954 C C . GLU A 1 116 ? 29.207 16.707 -33.514 1.00 82.69 116 GLU A C 1
ATOM 956 O O . GLU A 1 116 ? 30.124 16.937 -34.302 1.00 82.69 116 GLU A O 1
ATOM 961 N N . LEU A 1 117 ? 27.945 16.556 -33.926 1.00 76.12 117 LEU A N 1
ATOM 962 C CA . LEU A 1 117 ? 27.535 16.652 -35.331 1.00 76.12 117 LEU A CA 1
ATOM 963 C C . LEU A 1 117 ? 27.801 18.041 -35.922 1.00 76.12 117 LEU A C 1
ATOM 965 O O . LEU A 1 117 ? 28.226 18.139 -37.069 1.00 76.12 117 LEU A O 1
ATOM 969 N N . ASN A 1 118 ? 27.609 19.112 -35.150 1.00 75.81 118 ASN A N 1
ATOM 970 C CA . ASN A 1 118 ? 27.917 20.475 -35.591 1.00 75.81 118 ASN A CA 1
ATOM 971 C C . ASN A 1 118 ? 29.427 20.756 -35.670 1.00 75.81 118 ASN A C 1
ATOM 973 O O . ASN A 1 118 ? 29.844 21.642 -36.415 1.00 75.81 118 ASN A O 1
ATOM 977 N N . ARG A 1 119 ? 30.253 20.025 -34.909 1.00 75.81 119 ARG A N 1
ATOM 978 C CA . ARG A 1 119 ? 31.723 20.094 -34.982 1.00 75.81 119 ARG A CA 1
ATOM 979 C C . ARG A 1 119 ? 32.295 19.292 -36.150 1.00 75.81 119 ARG A C 1
ATOM 981 O O . ARG A 1 119 ? 33.439 19.537 -36.536 1.00 75.81 119 ARG A O 1
ATOM 988 N N . ILE A 1 120 ? 31.537 18.348 -36.711 1.00 73.12 120 ILE A N 1
ATOM 989 C CA . ILE A 1 120 ? 31.897 17.697 -37.970 1.00 73.12 120 ILE A CA 1
ATOM 990 C C . ILE A 1 120 ? 31.741 18.740 -39.073 1.00 73.12 120 ILE A C 1
ATOM 992 O O . ILE A 1 120 ? 30.643 19.078 -39.509 1.00 73.12 120 ILE A O 1
ATOM 996 N N . ASP A 1 121 ? 32.877 19.272 -39.509 1.00 64.38 121 ASP A N 1
ATOM 997 C CA . ASP A 1 121 ? 32.925 20.279 -40.553 1.00 64.38 121 ASP A CA 1
ATOM 998 C C . ASP A 1 121 ? 32.449 19.644 -41.872 1.00 64.38 121 ASP A C 1
ATOM 1000 O O . ASP A 1 121 ? 33.180 18.903 -42.541 1.00 64.38 121 ASP A O 1
ATOM 1004 N N . ASN A 1 122 ? 31.186 19.890 -42.238 1.00 61.81 122 ASN A N 1
ATOM 1005 C CA . ASN A 1 122 ? 30.544 19.341 -43.441 1.00 61.81 122 ASN A CA 1
ATOM 1006 C C . ASN A 1 122 ? 31.357 19.624 -44.719 1.00 61.81 122 ASN A C 1
ATOM 1008 O O . ASN A 1 122 ? 31.271 18.882 -45.698 1.00 61.81 122 ASN A O 1
ATOM 1012 N N . VAL A 1 123 ? 32.196 20.663 -44.700 1.00 60.81 123 VAL A N 1
ATOM 1013 C CA . VAL A 1 123 ? 33.122 21.026 -45.781 1.00 60.81 123 VAL A CA 1
ATOM 1014 C C . VAL A 1 123 ? 34.259 20.004 -45.930 1.00 60.81 123 VAL A C 1
ATOM 1016 O O . VAL A 1 123 ? 34.641 19.652 -47.050 1.00 60.81 123 VAL A O 1
ATOM 1019 N N . GLN A 1 124 ? 34.785 19.469 -44.826 1.00 63.97 124 GLN A N 1
ATOM 1020 C CA . GLN A 1 124 ? 35.872 18.489 -44.851 1.00 63.97 124 GLN A CA 1
ATOM 1021 C C . GLN A 1 124 ? 35.367 17.098 -45.257 1.00 63.97 124 GLN A C 1
ATOM 1023 O O . GLN A 1 124 ? 36.015 16.419 -46.050 1.00 63.97 124 GLN A O 1
ATOM 1028 N N . VAL A 1 125 ? 34.172 16.706 -44.807 1.00 67.81 125 VAL A N 1
ATOM 1029 C CA . VAL A 1 125 ? 33.548 15.438 -45.224 1.00 67.81 125 VAL A CA 1
ATOM 1030 C C . VAL A 1 125 ? 33.126 15.495 -46.696 1.00 67.81 125 VAL A C 1
ATOM 1032 O O . VAL A 1 125 ? 33.441 14.589 -47.463 1.00 67.81 125 VAL A O 1
ATOM 1035 N N . SER A 1 126 ? 32.497 16.590 -47.136 1.00 67.25 126 SER A N 1
ATOM 1036 C CA . SER A 1 126 ? 32.082 16.772 -48.536 1.00 67.25 126 SER A CA 1
ATOM 1037 C C . SER A 1 126 ? 33.269 16.818 -49.509 1.00 67.25 126 SER A C 1
ATOM 1039 O O . SER A 1 126 ? 33.230 16.205 -50.582 1.00 67.25 126 SER A O 1
ATOM 1041 N N . SER A 1 127 ? 34.373 17.470 -49.124 1.00 70.25 127 SER A N 1
ATOM 1042 C CA . SER A 1 127 ? 35.590 17.498 -49.947 1.00 70.25 127 SER A CA 1
ATOM 1043 C C . SER A 1 127 ? 36.271 16.129 -50.042 1.00 70.25 127 SER A C 1
ATOM 1045 O O . SER A 1 127 ? 36.693 15.743 -51.133 1.00 70.25 127 SER A O 1
ATOM 1047 N N . GLN A 1 128 ? 36.314 15.352 -48.956 1.00 77.56 128 GLN A N 1
ATOM 1048 C CA . GLN A 1 128 ? 36.829 13.978 -48.977 1.00 77.56 128 GLN A CA 1
ATOM 1049 C C . GLN A 1 128 ? 35.952 13.040 -49.819 1.00 77.56 128 GLN A C 1
ATOM 1051 O O . GLN A 1 128 ? 36.477 12.255 -50.608 1.00 77.56 128 GLN A O 1
ATOM 1056 N N . VAL A 1 129 ? 34.623 13.154 -49.723 1.00 78.50 129 VAL A N 1
ATOM 1057 C CA . VAL A 1 129 ? 33.681 12.383 -50.555 1.00 78.50 129 VAL A CA 1
ATOM 1058 C C . VAL A 1 129 ? 33.852 12.727 -52.036 1.00 78.50 129 VAL A C 1
ATOM 1060 O O . VAL A 1 129 ? 33.937 11.823 -52.867 1.00 78.50 129 VAL A O 1
ATOM 1063 N N . SER A 1 130 ? 34.000 14.011 -52.369 1.00 78.00 130 SER A N 1
ATOM 1064 C CA . SER A 1 130 ? 34.235 14.460 -53.749 1.00 78.00 130 SER A CA 1
ATOM 1065 C C . SER A 1 130 ? 35.566 13.940 -54.310 1.00 78.00 130 SER A C 1
ATOM 1067 O O . SER A 1 130 ? 35.644 13.520 -55.466 1.00 78.00 130 SER A O 1
ATOM 1069 N N . GLN A 1 131 ? 36.624 13.911 -53.491 1.00 81.94 131 GLN A N 1
ATOM 1070 C CA . GLN A 1 131 ? 37.918 13.333 -53.872 1.00 81.94 131 GLN A CA 1
ATOM 1071 C C . GLN A 1 131 ? 37.823 11.820 -54.112 1.00 81.94 131 GLN A C 1
ATOM 1073 O O . GLN A 1 131 ? 38.369 11.326 -55.099 1.00 81.94 131 GLN A O 1
ATOM 1078 N N . LEU A 1 132 ? 37.097 11.091 -53.259 1.00 87.56 132 LEU A N 1
ATOM 1079 C CA . LEU A 1 132 ? 36.862 9.653 -53.421 1.00 87.56 132 LEU A CA 1
ATOM 1080 C C . LEU A 1 132 ? 36.029 9.338 -54.668 1.00 87.56 132 LEU A C 1
ATOM 1082 O O . LEU A 1 132 ? 36.355 8.399 -55.392 1.00 87.56 132 LEU A O 1
ATOM 1086 N N . GLN A 1 133 ? 34.997 10.131 -54.960 1.00 85.88 133 GLN A N 1
ATOM 1087 C CA . GLN A 1 133 ? 34.202 9.992 -56.183 1.00 85.88 133 GLN A CA 1
ATOM 1088 C C . GLN A 1 133 ? 35.049 10.219 -57.441 1.00 85.88 133 GLN A C 1
ATOM 1090 O O . GLN A 1 133 ? 34.960 9.437 -58.388 1.00 85.88 133 GLN A O 1
ATOM 1095 N N . ASN A 1 134 ? 35.917 11.235 -57.440 1.00 89.81 134 ASN A N 1
ATOM 1096 C CA . ASN A 1 134 ? 36.822 11.501 -58.560 1.00 89.81 134 ASN A CA 1
ATOM 1097 C C . ASN A 1 134 ? 37.830 10.353 -58.761 1.00 89.81 134 ASN A C 1
ATOM 1099 O O . ASN A 1 134 ? 37.992 9.855 -59.873 1.00 89.81 134 ASN A O 1
ATOM 1103 N N . LEU A 1 135 ? 38.447 9.863 -57.681 1.00 90.31 135 LEU A N 1
ATOM 1104 C CA . LEU A 1 135 ? 39.338 8.697 -57.724 1.00 90.31 135 LEU A CA 1
ATOM 1105 C C . LEU A 1 135 ? 38.6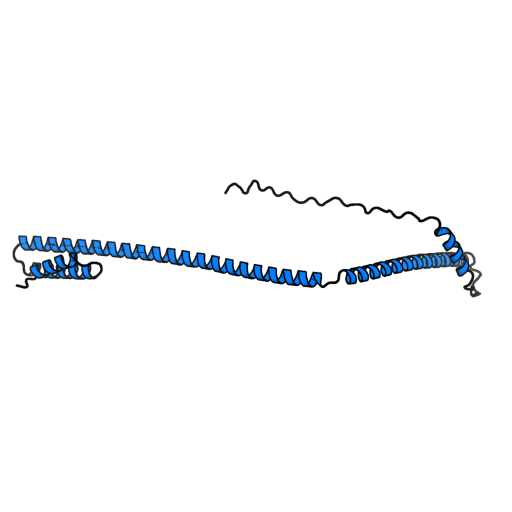38 7.443 -58.259 1.00 90.31 135 LEU A C 1
ATOM 1107 O O . LEU A 1 135 ? 39.202 6.730 -59.087 1.00 90.31 135 LEU A O 1
ATOM 1111 N N . ASN A 1 136 ? 37.406 7.186 -57.820 1.00 90.50 136 ASN A N 1
ATOM 1112 C CA . ASN A 1 136 ? 36.613 6.051 -58.288 1.00 90.50 136 ASN A CA 1
ATOM 1113 C C . ASN A 1 136 ? 36.297 6.175 -59.789 1.00 90.50 136 ASN A C 1
ATOM 1115 O O . ASN A 1 136 ? 36.512 5.231 -60.546 1.00 90.50 136 ASN A O 1
ATOM 1119 N N . SER A 1 137 ? 35.903 7.367 -60.247 1.00 89.31 137 SER A N 1
ATOM 1120 C CA . SER A 1 137 ? 35.696 7.642 -61.673 1.00 89.31 137 SER A CA 1
ATOM 1121 C C . SER A 1 137 ? 36.960 7.367 -62.501 1.00 89.31 137 SER A C 1
ATOM 1123 O O . SER A 1 137 ? 36.915 6.621 -63.480 1.00 89.31 137 SER A O 1
ATOM 1125 N N . GLN A 1 138 ? 38.122 7.866 -62.062 1.00 91.31 138 GLN A N 1
ATOM 1126 C CA . GLN A 1 138 ? 39.404 7.610 -62.731 1.00 91.31 138 GLN A CA 1
ATOM 1127 C C . GLN A 1 138 ? 39.759 6.118 -62.773 1.00 91.31 138 GLN A C 1
ATOM 1129 O O . GLN A 1 138 ? 40.270 5.628 -63.784 1.00 91.31 138 GLN A O 1
ATOM 1134 N N . LEU A 1 139 ? 39.474 5.384 -61.696 1.00 92.88 139 LEU A N 1
ATOM 1135 C CA . LEU A 1 139 ? 39.710 3.947 -61.621 1.00 92.88 139 LEU A CA 1
ATOM 1136 C C . LEU A 1 139 ? 38.807 3.174 -62.588 1.00 92.88 139 LEU A C 1
ATOM 1138 O O . LEU A 1 139 ? 39.304 2.297 -63.292 1.00 92.88 139 LEU A O 1
ATOM 1142 N N . ASN A 1 140 ? 37.530 3.542 -62.700 1.00 88.75 140 ASN A N 1
ATOM 1143 C CA . ASN A 1 140 ? 36.611 2.933 -63.665 1.00 88.75 140 ASN A CA 1
ATOM 1144 C C . ASN A 1 140 ? 37.048 3.200 -65.108 1.00 88.75 140 ASN A C 1
ATOM 1146 O O . ASN A 1 140 ? 37.078 2.276 -65.920 1.00 88.75 140 ASN A O 1
ATOM 1150 N N . VAL A 1 141 ? 37.485 4.424 -65.428 1.00 90.75 141 VAL A N 1
ATOM 1151 C CA . VAL A 1 141 ? 38.044 4.734 -66.755 1.00 90.75 141 VAL A CA 1
ATOM 1152 C C . VAL A 1 141 ? 39.277 3.876 -67.048 1.00 90.75 141 VAL A C 1
ATOM 1154 O O . VAL A 1 141 ? 39.398 3.323 -68.143 1.00 90.75 141 VAL A O 1
ATOM 1157 N N . MET A 1 142 ? 40.195 3.728 -66.089 1.00 90.62 142 MET A N 1
ATOM 1158 C CA . MET A 1 142 ? 41.361 2.855 -66.261 1.00 90.62 142 MET A CA 1
ATOM 1159 C C . MET A 1 142 ? 40.967 1.387 -66.424 1.00 90.62 142 MET A C 1
ATOM 1161 O O . MET A 1 142 ? 41.525 0.706 -67.281 1.00 90.62 142 MET A O 1
ATOM 1165 N N . PHE A 1 143 ? 39.997 0.905 -65.650 1.00 90.88 143 PHE A N 1
ATOM 1166 C CA . PHE A 1 143 ? 39.504 -0.464 -65.739 1.00 90.88 143 PHE A CA 1
ATOM 1167 C C . PHE A 1 143 ? 38.881 -0.759 -67.109 1.00 90.88 143 PHE A C 1
ATOM 1169 O O . PHE A 1 143 ? 39.195 -1.782 -67.719 1.00 90.88 143 PHE A O 1
ATOM 1176 N N . HIS A 1 144 ? 38.074 0.161 -67.643 1.00 88.38 144 HIS A N 1
ATOM 1177 C CA . HIS A 1 144 ? 37.536 0.045 -68.998 1.00 88.38 144 HIS A CA 1
ATOM 1178 C C . HIS A 1 144 ? 38.646 0.040 -70.053 1.00 88.38 144 HIS A C 1
ATOM 1180 O O . HIS A 1 144 ? 38.651 -0.825 -70.927 1.00 88.38 144 HIS A O 1
ATOM 1186 N N . LYS A 1 145 ? 39.636 0.936 -69.945 1.00 88.25 145 LYS A N 1
ATOM 1187 C CA . LYS A 1 145 ? 40.794 0.955 -70.858 1.00 88.25 145 LYS A CA 1
ATOM 1188 C C . LYS A 1 145 ? 41.589 -0.350 -70.815 1.00 88.25 145 LYS A C 1
ATOM 1190 O O . LYS A 1 145 ? 41.981 -0.859 -71.862 1.00 88.25 145 LYS A O 1
ATOM 1195 N N . LEU A 1 146 ? 41.815 -0.901 -69.624 1.00 90.12 146 LEU A N 1
ATOM 1196 C CA . LEU A 1 146 ? 42.501 -2.180 -69.451 1.00 90.12 146 LEU A CA 1
ATOM 1197 C C . LEU A 1 146 ? 41.689 -3.342 -70.022 1.00 90.12 146 LEU A C 1
ATOM 1199 O O . LEU A 1 146 ? 42.265 -4.201 -70.679 1.00 90.12 146 LEU A O 1
ATOM 1203 N N . SER A 1 147 ? 40.370 -3.344 -69.827 1.00 90.81 147 SER A N 1
ATOM 1204 C CA . SER A 1 147 ? 39.486 -4.372 -70.386 1.00 90.81 147 SER A CA 1
ATOM 1205 C C . SER A 1 147 ? 39.554 -4.385 -71.914 1.00 90.81 147 SER A C 1
ATOM 1207 O O . SER A 1 147 ? 39.807 -5.432 -72.501 1.00 90.81 147 SER A O 1
ATOM 1209 N N . ILE A 1 148 ? 39.472 -3.210 -72.550 1.00 90.38 148 ILE A N 1
ATOM 1210 C CA . ILE A 1 148 ? 39.622 -3.072 -74.007 1.00 90.38 148 ILE A CA 1
ATOM 1211 C C . ILE A 1 148 ? 41.006 -3.555 -74.463 1.00 90.38 148 ILE A C 1
ATOM 1213 O O . ILE A 1 148 ? 41.115 -4.305 -75.430 1.00 90.38 148 ILE A O 1
ATOM 1217 N N . ALA A 1 149 ? 42.077 -3.168 -73.763 1.00 89.62 149 ALA A N 1
ATOM 1218 C CA . ALA A 1 149 ? 43.429 -3.605 -74.110 1.00 89.62 149 ALA A CA 1
ATOM 1219 C C . ALA A 1 149 ? 43.587 -5.135 -74.017 1.00 89.62 149 ALA A C 1
ATOM 1221 O O . ALA A 1 149 ? 44.226 -5.741 -74.875 1.00 89.62 149 ALA A O 1
ATOM 1222 N N . VAL A 1 150 ? 42.985 -5.769 -73.007 1.00 92.19 150 VAL A N 1
ATOM 1223 C CA . VAL A 1 150 ? 42.986 -7.230 -72.851 1.00 92.19 150 VAL A CA 1
ATOM 1224 C C . VAL A 1 150 ? 42.201 -7.904 -73.973 1.00 92.19 150 VAL A C 1
ATOM 1226 O O . VAL A 1 150 ? 42.703 -8.866 -74.550 1.00 92.19 150 VAL A O 1
ATOM 1229 N N . GLU A 1 151 ? 41.019 -7.397 -74.325 1.00 91.75 151 GLU A N 1
ATOM 1230 C CA . GLU A 1 151 ? 40.230 -7.911 -75.452 1.00 91.75 151 GLU A CA 1
ATOM 1231 C C . GLU A 1 151 ? 40.998 -7.808 -76.775 1.00 91.75 151 GLU A C 1
ATOM 1233 O O . GLU A 1 151 ? 41.036 -8.768 -77.544 1.00 91.75 151 GLU A O 1
ATOM 1238 N N . MET A 1 152 ? 41.690 -6.690 -77.017 1.00 87.94 152 MET A N 1
ATOM 1239 C CA . MET A 1 152 ? 42.546 -6.529 -78.195 1.00 87.94 152 MET A CA 1
ATOM 1240 C C . MET A 1 152 ? 43.685 -7.554 -78.228 1.00 87.94 152 MET A C 1
ATOM 1242 O O . MET A 1 152 ? 43.908 -8.181 -79.262 1.00 87.94 152 MET A O 1
ATOM 1246 N N . ILE A 1 153 ? 44.379 -7.763 -77.104 1.00 90.81 153 ILE A N 1
ATOM 1247 C CA . ILE A 1 153 ? 45.463 -8.755 -76.996 1.00 90.81 153 ILE A CA 1
ATOM 1248 C C . ILE A 1 153 ? 44.928 -10.179 -77.186 1.00 90.81 153 ILE A C 1
ATOM 1250 O O . ILE A 1 153 ? 45.611 -11.028 -77.766 1.00 90.81 153 ILE A O 1
ATOM 1254 N N . LEU A 1 154 ? 43.726 -10.465 -76.684 1.00 91.19 154 LEU A N 1
ATOM 1255 C CA . LEU A 1 154 ? 43.089 -11.768 -76.824 1.00 91.19 154 LEU A CA 1
ATOM 1256 C C . LEU A 1 154 ? 42.723 -12.038 -78.287 1.00 91.19 154 LEU A C 1
ATOM 1258 O O . LEU A 1 154 ? 43.103 -13.084 -78.811 1.00 91.19 154 LEU A O 1
ATOM 1262 N N . ASN A 1 155 ? 42.104 -11.065 -78.960 1.00 88.81 155 ASN A N 1
ATOM 1263 C CA . ASN A 1 155 ? 41.797 -11.135 -80.389 1.00 88.81 155 ASN A CA 1
ATOM 1264 C C . ASN A 1 155 ? 43.068 -11.268 -81.243 1.00 88.81 155 ASN A C 1
ATOM 1266 O O . ASN A 1 155 ? 43.116 -12.079 -82.166 1.00 88.81 155 ASN A O 1
ATOM 1270 N N . GLU A 1 156 ? 44.132 -10.522 -80.927 1.00 88.50 156 GLU A N 1
ATOM 1271 C CA . GLU A 1 156 ? 45.420 -10.652 -81.618 1.00 88.50 156 GLU A CA 1
ATOM 1272 C C . GLU A 1 156 ? 46.026 -12.049 -81.420 1.00 88.50 156 GLU A C 1
ATOM 1274 O O . GLU A 1 156 ? 46.492 -12.667 -82.378 1.00 88.50 156 GLU A O 1
ATOM 1279 N N . ASN A 1 157 ? 45.983 -12.592 -80.200 1.00 84.62 157 ASN A N 1
ATOM 1280 C CA . ASN A 1 157 ? 46.440 -13.955 -79.930 1.00 84.62 157 ASN A CA 1
ATOM 1281 C C . ASN A 1 157 ? 45.619 -15.006 -80.679 1.00 84.62 157 ASN A C 1
ATOM 1283 O O . ASN A 1 157 ? 46.187 -15.996 -81.141 1.00 84.62 157 ASN A O 1
ATOM 1287 N N . GLU A 1 158 ? 44.305 -14.828 -80.787 1.00 87.94 158 GLU A N 1
ATOM 1288 C CA . GLU A 1 158 ? 43.442 -15.721 -81.555 1.00 87.94 158 GLU A CA 1
ATOM 1289 C C . GLU A 1 158 ? 43.807 -15.691 -83.042 1.00 87.94 158 GLU A C 1
ATOM 1291 O O . GLU A 1 158 ? 44.069 -16.746 -83.622 1.00 87.94 158 GLU A O 1
ATOM 1296 N N . LEU A 1 159 ? 43.979 -14.497 -83.615 1.00 85.06 159 LEU A N 1
ATOM 1297 C CA . LEU A 1 159 ? 44.430 -14.315 -84.995 1.00 85.06 159 LEU A CA 1
ATOM 1298 C C . LEU A 1 159 ? 45.816 -14.936 -85.237 1.00 85.06 159 LEU A C 1
ATOM 1300 O O . LEU A 1 159 ? 46.062 -15.560 -86.270 1.00 85.06 159 LEU A O 1
ATOM 1304 N N . LEU A 1 160 ? 46.749 -14.784 -84.294 1.00 82.06 160 LEU A N 1
ATOM 1305 C CA . LEU A 1 160 ? 48.072 -15.405 -84.377 1.00 82.06 160 LEU A CA 1
ATOM 1306 C C . LEU A 1 160 ? 47.983 -16.933 -84.290 1.00 82.06 160 LEU A C 1
ATOM 1308 O O . LEU A 1 160 ? 48.669 -17.629 -85.039 1.00 82.06 160 LEU A O 1
ATOM 1312 N N . ARG A 1 161 ? 47.123 -17.473 -83.419 1.00 85.44 161 ARG A N 1
ATOM 1313 C CA . ARG A 1 161 ? 46.869 -18.919 -83.321 1.00 85.44 161 ARG A CA 1
ATOM 1314 C C . ARG A 1 161 ? 46.233 -19.472 -84.593 1.00 85.44 161 ARG A C 1
ATOM 1316 O O . ARG A 1 161 ? 46.585 -20.580 -84.990 1.00 85.44 161 ARG A O 1
ATOM 1323 N N . GLU A 1 162 ? 45.329 -18.733 -85.228 1.00 79.38 162 GLU A N 1
ATOM 1324 C CA . GLU A 1 162 ? 44.742 -19.082 -86.525 1.00 79.38 162 GLU A CA 1
ATOM 1325 C C . GLU A 1 162 ? 45.806 -19.072 -87.631 1.00 79.38 162 GLU A C 1
ATOM 1327 O O . GLU A 1 162 ? 46.004 -20.087 -88.293 1.00 79.38 162 GLU A O 1
ATOM 1332 N N . LYS A 1 163 ? 46.623 -18.014 -87.731 1.00 79.62 163 LYS A N 1
ATOM 1333 C CA . LYS A 1 163 ? 47.753 -17.957 -88.680 1.00 79.62 163 LYS A CA 1
ATOM 1334 C C . LYS A 1 163 ? 48.757 -19.098 -88.496 1.00 79.62 163 LYS A C 1
ATOM 1336 O O . LYS A 1 163 ? 49.269 -19.623 -89.482 1.00 79.62 163 LYS A O 1
ATOM 1341 N N . VAL A 1 164 ? 49.061 -19.489 -87.255 1.00 73.38 164 VAL A N 1
ATOM 1342 C CA . VAL A 1 164 ? 49.927 -20.649 -86.966 1.00 73.38 164 VAL A CA 1
ATOM 1343 C C . VAL A 1 164 ? 49.255 -21.958 -87.389 1.00 73.38 164 VAL A C 1
ATOM 1345 O O . VAL A 1 164 ? 49.926 -22.848 -87.912 1.00 73.38 164 VAL A O 1
ATOM 1348 N N . ARG A 1 165 ? 47.937 -22.081 -87.195 1.00 77.12 165 ARG A N 1
ATOM 1349 C CA . ARG A 1 165 ? 47.151 -23.259 -87.589 1.00 77.12 165 ARG A CA 1
ATOM 1350 C C . ARG A 1 165 ? 47.085 -23.428 -89.106 1.00 77.12 165 ARG A C 1
ATOM 1352 O O . ARG A 1 165 ? 47.266 -24.544 -89.586 1.00 77.12 165 ARG A O 1
ATOM 1359 N N . ASP A 1 166 ? 46.898 -22.336 -89.838 1.00 72.88 166 ASP A N 1
ATOM 1360 C CA . ASP A 1 166 ? 46.811 -22.332 -91.303 1.00 72.88 166 ASP A CA 1
ATOM 1361 C C . ASP A 1 166 ? 48.183 -22.481 -91.981 1.00 72.88 166 ASP A C 1
ATOM 1363 O O . ASP A 1 166 ? 48.270 -22.830 -93.159 1.00 72.88 166 ASP A O 1
ATOM 1367 N N . ASN A 1 167 ? 49.276 -22.277 -91.235 1.00 58.88 167 ASN A N 1
ATOM 1368 C CA . ASN A 1 167 ? 50.651 -22.393 -91.722 1.00 58.88 167 ASN A CA 1
ATOM 1369 C C . ASN A 1 167 ? 51.517 -23.302 -90.817 1.00 58.88 167 ASN A C 1
ATOM 1371 O O . ASN A 1 167 ? 52.511 -22.856 -90.232 1.00 58.88 167 ASN A O 1
ATOM 1375 N N . PRO A 1 168 ? 51.233 -24.620 -90.742 1.00 59.00 168 PRO A N 1
ATOM 1376 C CA . PRO A 1 168 ? 51.945 -25.547 -89.852 1.00 59.00 168 PRO A CA 1
ATOM 1377 C C . PRO A 1 168 ? 53.423 -25.767 -90.232 1.00 59.00 168 PRO A C 1
ATOM 1379 O O . PRO A 1 168 ? 54.149 -26.466 -89.529 1.00 59.00 168 PRO A O 1
ATOM 1382 N N . LYS A 1 169 ? 53.892 -25.182 -91.345 1.00 57.03 169 LYS A N 1
ATOM 1383 C CA . LYS A 1 169 ? 55.279 -25.275 -91.828 1.00 57.03 169 LYS A CA 1
ATOM 1384 C C . LYS A 1 169 ? 56.176 -24.096 -91.428 1.00 57.03 169 LYS A C 1
ATOM 1386 O O . LYS A 1 169 ? 57.342 -24.101 -91.803 1.00 57.03 169 LYS A O 1
ATOM 1391 N N . SER A 1 170 ? 55.692 -23.132 -90.640 1.00 51.03 170 SER A N 1
ATOM 1392 C CA . SER A 1 170 ? 56.520 -22.039 -90.094 1.00 51.03 170 SER A CA 1
ATOM 1393 C C . SER A 1 170 ? 56.938 -22.272 -88.635 1.00 51.03 170 SER A C 1
ATOM 1395 O O . SER A 1 170 ? 57.011 -21.343 -87.830 1.00 51.03 170 SER A O 1
ATOM 1397 N N . GLY A 1 171 ? 57.242 -23.519 -88.274 1.00 54.41 171 GLY A N 1
ATOM 1398 C CA . GLY A 1 171 ? 58.096 -23.766 -87.119 1.00 54.41 171 GLY A CA 1
ATOM 1399 C C . GLY A 1 171 ? 59.504 -23.274 -87.450 1.00 54.41 171 GLY A C 1
ATOM 1400 O O . GLY A 1 171 ? 60.169 -23.888 -88.280 1.00 54.41 171 GLY A O 1
ATOM 1401 N N . THR A 1 172 ? 59.939 -22.202 -86.777 1.00 50.06 172 THR A N 1
ATOM 1402 C CA . THR A 1 172 ? 61.262 -21.530 -86.818 1.00 50.06 172 THR A CA 1
ATOM 1403 C C . THR A 1 172 ? 61.257 -20.178 -87.540 1.00 50.06 172 THR A C 1
ATOM 1405 O O . THR A 1 172 ? 61.580 -20.080 -88.715 1.00 50.06 172 THR A O 1
ATOM 1408 N N . THR A 1 173 ? 60.922 -19.108 -86.814 1.00 45.16 173 THR A N 1
ATOM 1409 C CA . THR A 1 173 ? 61.765 -17.902 -86.643 1.00 45.16 173 THR A CA 1
ATOM 1410 C C . THR A 1 173 ? 61.049 -16.912 -85.718 1.00 45.16 173 THR A C 1
ATOM 1412 O O . THR A 1 173 ? 59.961 -16.428 -86.013 1.00 45.16 173 THR A O 1
ATOM 1415 N N . CYS A 1 174 ? 61.655 -16.620 -84.564 1.00 45.94 174 CYS A N 1
ATOM 1416 C CA . CYS A 1 174 ? 61.242 -15.509 -83.712 1.00 45.94 174 CYS A CA 1
ATOM 1417 C C . CYS A 1 174 ? 61.624 -14.196 -84.404 1.00 45.94 174 CYS A C 1
ATOM 1419 O O . CYS A 1 174 ? 62.784 -13.796 -84.346 1.00 45.94 174 CYS A O 1
ATOM 1421 N N . ASN A 1 175 ? 60.659 -13.524 -85.031 1.00 44.31 175 ASN A N 1
ATOM 1422 C CA . ASN A 1 175 ? 60.812 -12.133 -85.443 1.00 44.31 175 ASN A CA 1
ATOM 1423 C C . ASN A 1 175 ? 60.138 -11.245 -84.395 1.00 44.31 175 ASN A C 1
ATOM 1425 O O . ASN A 1 175 ? 58.917 -11.216 -84.268 1.00 44.31 175 ASN A O 1
ATOM 1429 N N . THR A 1 176 ? 60.958 -10.543 -83.621 1.00 49.47 176 THR A N 1
ATOM 1430 C CA . THR A 1 176 ? 60.559 -9.477 -82.703 1.00 49.47 176 THR A CA 1
ATOM 1431 C C . THR A 1 176 ? 59.899 -8.338 -83.487 1.00 49.47 176 THR A C 1
ATOM 1433 O O . THR A 1 176 ? 60.572 -7.531 -84.130 1.00 49.47 176 THR A O 1
ATOM 1436 N N . GLY A 1 177 ? 58.565 -8.284 -83.449 1.00 46.25 177 GLY A N 1
ATOM 1437 C CA . GLY A 1 177 ? 57.779 -7.155 -83.948 1.00 46.25 177 GLY A CA 1
ATOM 1438 C C . GLY A 1 177 ? 58.080 -5.893 -83.136 1.00 46.25 177 GLY A C 1
ATOM 1439 O O . GLY A 1 177 ? 58.111 -5.926 -81.907 1.00 46.25 177 GLY A O 1
ATOM 1440 N N . LYS A 1 178 ? 58.376 -4.792 -83.828 1.00 55.41 178 LYS A N 1
ATOM 1441 C CA . LYS A 1 178 ? 58.771 -3.511 -83.228 1.00 55.41 178 LYS A CA 1
ATOM 1442 C C . LYS A 1 178 ? 57.560 -2.814 -82.575 1.00 55.41 178 LYS A C 1
ATOM 1444 O O . LYS A 1 178 ? 56.484 -2.824 -83.163 1.00 55.41 178 LYS A O 1
ATOM 1449 N N . PRO A 1 179 ? 57.731 -2.142 -81.423 1.00 52.31 179 PRO A N 1
ATOM 1450 C CA . PRO A 1 179 ? 56.636 -1.568 -80.627 1.00 52.31 179 PRO A CA 1
ATOM 1451 C C . PRO A 1 179 ? 56.015 -0.267 -81.185 1.00 52.31 179 PRO A C 1
ATOM 1453 O O . PRO A 1 179 ? 55.131 0.306 -80.549 1.00 52.31 179 PRO A O 1
ATOM 1456 N N . ASP A 1 180 ? 56.446 0.217 -82.353 1.00 53.41 180 ASP A N 1
ATOM 1457 C CA . ASP A 1 180 ? 56.091 1.561 -82.837 1.00 53.41 180 ASP A CA 1
ATOM 1458 C C . ASP A 1 180 ? 54.822 1.630 -83.709 1.00 53.41 180 ASP A C 1
ATOM 1460 O O . ASP A 1 180 ? 54.267 2.716 -83.880 1.00 53.41 180 ASP A O 1
ATOM 1464 N N . GLU A 1 181 ? 54.312 0.508 -84.228 1.00 54.41 181 GLU A N 1
ATOM 1465 C CA . GLU A 1 181 ? 53.102 0.512 -85.076 1.00 54.41 181 GLU A CA 1
ATOM 1466 C C . GLU A 1 181 ? 51.798 0.542 -84.258 1.00 54.41 181 GLU A C 1
ATOM 1468 O O . GLU A 1 181 ? 50.840 1.210 -84.645 1.00 54.41 181 GLU A O 1
ATOM 1473 N N . PHE A 1 182 ? 51.783 -0.060 -83.064 1.00 52.88 182 PHE A N 1
ATOM 1474 C CA . PHE A 1 182 ? 50.615 -0.057 -82.171 1.00 52.88 182 PHE A CA 1
ATOM 1475 C C . PHE A 1 182 ? 50.277 1.331 -81.608 1.00 52.88 182 PHE A C 1
ATOM 1477 O O . PHE A 1 182 ? 49.111 1.655 -81.394 1.00 52.88 182 PHE A O 1
ATOM 1484 N N . ARG A 1 183 ? 51.288 2.180 -81.381 1.00 56.41 183 ARG A N 1
ATOM 1485 C CA . ARG A 1 183 ? 51.085 3.518 -80.803 1.00 56.41 183 ARG A CA 1
ATOM 1486 C C . ARG A 1 183 ? 50.413 4.503 -81.759 1.00 56.41 183 ARG A C 1
ATOM 1488 O O . ARG A 1 183 ? 49.747 5.417 -81.285 1.00 56.41 183 ARG A O 1
ATOM 1495 N N . ARG A 1 184 ? 50.569 4.339 -83.078 1.00 56.84 184 ARG A N 1
ATOM 1496 C CA . ARG A 1 184 ? 49.960 5.256 -84.059 1.00 56.84 184 ARG A CA 1
ATOM 1497 C C . ARG A 1 184 ? 48.457 5.031 -84.214 1.00 56.84 184 ARG A C 1
ATOM 1499 O O . ARG A 1 184 ? 47.718 6.004 -84.268 1.00 56.84 184 ARG A O 1
ATOM 1506 N N . ASN A 1 185 ? 48.011 3.777 -84.168 1.00 55.38 185 ASN A N 1
ATOM 1507 C CA . ASN A 1 185 ? 46.603 3.428 -84.381 1.00 55.38 185 ASN A CA 1
ATOM 1508 C C . ASN A 1 185 ? 45.686 3.835 -83.210 1.00 55.38 185 ASN A C 1
ATOM 1510 O O . ASN A 1 185 ? 44.501 4.081 -83.397 1.00 55.38 185 ASN A O 1
ATOM 1514 N N . ILE A 1 186 ? 46.233 3.932 -81.992 1.00 57.03 186 ILE A N 1
ATOM 1515 C CA . ILE A 1 186 ? 45.476 4.365 -80.806 1.00 57.03 186 ILE A CA 1
ATOM 1516 C C . ILE A 1 186 ? 45.165 5.868 -80.869 1.00 57.03 186 ILE A C 1
ATOM 1518 O O . ILE A 1 186 ? 44.069 6.271 -80.493 1.00 57.03 186 ILE A O 1
ATOM 1522 N N . ASN A 1 187 ? 46.088 6.692 -81.375 1.00 55.25 187 ASN A N 1
ATOM 1523 C CA . ASN A 1 187 ? 45.883 8.141 -81.437 1.00 55.25 187 ASN A CA 1
ATOM 1524 C C . ASN A 1 187 ? 44.869 8.557 -82.518 1.00 55.25 187 ASN A C 1
ATOM 1526 O O . ASN A 1 187 ? 44.113 9.492 -82.286 1.00 55.25 187 ASN A O 1
ATOM 1530 N N . GLU A 1 188 ? 44.784 7.841 -83.645 1.00 56.31 188 GLU A N 1
ATOM 1531 C CA . GLU A 1 188 ? 43.801 8.138 -84.706 1.00 56.31 188 GLU A CA 1
ATOM 1532 C C . GLU A 1 188 ? 42.350 7.798 -84.311 1.00 56.31 188 GLU A C 1
ATOM 1534 O O . GLU A 1 188 ? 41.419 8.448 -84.780 1.00 56.31 188 GLU A O 1
ATOM 1539 N N . ILE A 1 189 ? 42.133 6.830 -83.411 1.00 56.69 189 ILE A N 1
ATOM 1540 C CA . ILE A 1 189 ? 40.784 6.470 -82.928 1.00 56.69 189 ILE A CA 1
ATOM 1541 C C . ILE A 1 189 ? 40.292 7.446 -81.843 1.00 56.69 189 ILE A C 1
ATOM 1543 O O . ILE A 1 189 ? 39.086 7.645 -81.693 1.00 56.69 189 ILE A O 1
ATOM 1547 N N . ILE A 1 190 ? 41.209 8.086 -81.107 1.00 56.31 190 ILE A N 1
ATOM 1548 C CA . ILE A 1 190 ? 40.878 9.069 -80.062 1.00 56.31 190 ILE A CA 1
ATOM 1549 C C . ILE A 1 190 ? 40.259 10.335 -80.676 1.00 56.31 190 ILE A C 1
ATOM 1551 O O . ILE A 1 190 ? 39.264 10.830 -80.158 1.00 56.31 190 ILE A O 1
ATOM 1555 N N . GLU A 1 191 ? 40.756 10.805 -81.824 1.00 54.62 191 GLU A N 1
ATOM 1556 C CA . GLU A 1 191 ? 40.243 12.030 -82.462 1.00 54.62 191 GLU A CA 1
ATOM 1557 C C . GLU A 1 191 ? 38.843 11.867 -83.090 1.00 54.62 191 GLU A C 1
ATOM 1559 O O . GLU A 1 191 ? 38.142 12.857 -83.288 1.00 54.62 191 GLU A O 1
ATOM 1564 N N . GLN A 1 192 ? 38.388 10.637 -83.362 1.00 52.91 192 GLN A N 1
ATOM 1565 C CA . GLN A 1 192 ? 37.072 10.392 -83.975 1.00 52.91 192 GLN A CA 1
ATOM 1566 C C . GLN A 1 192 ? 35.912 10.268 -82.976 1.00 52.91 192 GLN A C 1
ATOM 1568 O O . GLN A 1 192 ? 34.760 10.333 -83.399 1.00 52.91 192 GLN A O 1
ATOM 1573 N N . ARG A 1 193 ? 36.169 10.102 -81.669 1.00 49.62 193 ARG A N 1
ATOM 1574 C CA . ARG A 1 193 ? 35.099 9.947 -80.657 1.00 49.62 193 ARG A CA 1
ATOM 1575 C C . ARG A 1 193 ? 34.809 11.185 -79.814 1.00 49.62 193 ARG A C 1
ATOM 1577 O O . ARG A 1 193 ? 33.741 11.239 -79.216 1.00 49.62 193 ARG A O 1
ATOM 1584 N N . ASP A 1 194 ? 35.664 12.203 -79.847 1.00 45.78 194 ASP A N 1
ATOM 1585 C CA . ASP A 1 194 ? 35.422 13.480 -79.153 1.00 45.78 194 ASP A CA 1
ATOM 1586 C C . ASP A 1 194 ? 34.396 14.389 -79.873 1.00 45.78 194 ASP A C 1
ATOM 1588 O O . ASP A 1 194 ? 34.162 15.520 -79.454 1.00 45.78 194 ASP A O 1
ATOM 1592 N N . SER A 1 195 ? 33.764 13.913 -80.956 1.00 50.16 195 SER A N 1
ATOM 1593 C CA . SER A 1 195 ? 32.821 14.705 -81.765 1.00 50.16 195 SER A CA 1
ATOM 1594 C C . SER A 1 195 ? 31.336 14.481 -81.447 1.00 50.16 195 SER A C 1
ATOM 1596 O O . SER A 1 195 ? 30.527 15.269 -81.927 1.00 50.16 195 SER A O 1
ATOM 1598 N N . ASP A 1 196 ? 30.959 13.449 -80.677 1.00 46.00 196 ASP A N 1
ATOM 1599 C CA . ASP A 1 196 ? 29.572 12.935 -80.714 1.00 46.00 196 ASP A CA 1
ATOM 1600 C C . ASP A 1 196 ? 28.895 12.656 -79.357 1.00 46.00 196 ASP A C 1
ATOM 1602 O O . ASP A 1 196 ? 27.813 12.080 -79.340 1.00 46.00 196 ASP A O 1
ATOM 1606 N N . ASP A 1 197 ? 29.456 13.082 -78.218 1.00 44.31 197 ASP A N 1
ATOM 1607 C CA . ASP A 1 197 ? 28.852 12.780 -76.902 1.00 44.31 197 ASP A CA 1
ATOM 1608 C C . ASP A 1 197 ? 28.651 14.024 -76.023 1.00 44.31 197 ASP A C 1
ATOM 1610 O O . ASP A 1 197 ? 29.196 14.177 -74.931 1.00 44.31 197 ASP A O 1
ATOM 1614 N N . SER A 1 198 ? 27.860 14.964 -76.544 1.00 46.66 198 SER A N 1
ATOM 1615 C CA . SER A 1 198 ? 27.343 16.106 -75.783 1.00 46.66 198 SER A CA 1
ATOM 1616 C C . SER A 1 198 ? 25.837 15.973 -75.563 1.00 46.66 198 SER A C 1
ATOM 1618 O O . SER A 1 198 ? 25.031 16.683 -76.156 1.00 46.66 198 SER A O 1
ATOM 1620 N N . SER A 1 199 ? 25.452 15.089 -74.643 1.00 40.25 199 SER A N 1
ATOM 1621 C CA . SER A 1 199 ? 24.133 15.146 -74.006 1.00 40.25 199 SER A CA 1
ATOM 1622 C C . SER A 1 199 ? 24.184 14.581 -72.583 1.00 40.25 199 SER A C 1
ATOM 1624 O O . SER A 1 199 ? 24.234 13.366 -72.417 1.00 40.25 199 SER A O 1
ATOM 1626 N N . PRO A 1 200 ? 24.153 15.426 -71.535 1.00 49.41 200 PRO A N 1
ATOM 1627 C CA . PRO A 1 200 ? 23.958 14.967 -70.172 1.00 49.41 200 PRO A CA 1
ATOM 1628 C C . PRO A 1 200 ? 22.458 15.007 -69.878 1.00 49.41 200 PRO A C 1
ATOM 1630 O O . PRO A 1 200 ? 21.908 16.097 -69.777 1.00 49.41 200 PRO A O 1
ATOM 1633 N N . ASN A 1 201 ? 21.794 13.853 -69.811 1.00 49.25 201 ASN A N 1
ATOM 1634 C CA . ASN A 1 201 ? 20.536 13.647 -69.077 1.00 49.25 201 ASN A CA 1
ATOM 1635 C C . ASN A 1 201 ? 20.074 12.193 -69.258 1.00 49.25 201 ASN A C 1
ATOM 1637 O O . ASN A 1 201 ? 19.296 11.891 -70.158 1.00 49.25 201 ASN A O 1
ATOM 1641 N N . GLU A 1 202 ? 20.520 11.297 -68.380 1.00 47.31 202 GLU A N 1
ATOM 1642 C CA . GLU A 1 202 ? 19.744 10.095 -68.066 1.00 47.31 202 GLU A CA 1
ATOM 1643 C C . GLU A 1 202 ? 19.102 10.316 -66.691 1.00 47.31 202 GLU A C 1
ATOM 1645 O O . GLU A 1 202 ? 19.772 10.346 -65.658 1.00 47.31 202 GLU A O 1
ATOM 1650 N N . GLU A 1 203 ? 17.794 10.581 -66.713 1.00 51.34 203 GLU A N 1
ATOM 1651 C CA . GLU A 1 203 ? 16.923 10.731 -65.548 1.00 51.34 203 GLU A CA 1
ATOM 1652 C C . GLU A 1 203 ? 16.916 9.441 -64.715 1.00 51.34 203 GLU A C 1
ATOM 1654 O O . GLU A 1 203 ? 16.655 8.346 -65.216 1.00 51.34 203 GLU A O 1
ATOM 1659 N N . ILE A 1 204 ? 17.181 9.574 -63.415 1.00 53.03 204 ILE A N 1
ATOM 1660 C CA . ILE A 1 204 ? 17.061 8.482 -62.447 1.00 53.03 204 ILE A CA 1
ATOM 1661 C C . ILE A 1 204 ? 15.575 8.110 -62.341 1.00 53.03 204 ILE A C 1
ATOM 1663 O O . ILE A 1 204 ? 14.757 8.944 -61.960 1.00 53.03 204 ILE A O 1
ATOM 1667 N N . GLN A 1 205 ? 15.224 6.861 -62.664 1.00 56.78 205 GLN A N 1
ATOM 1668 C CA . GLN A 1 205 ? 13.868 6.333 -62.479 1.00 56.78 205 GLN A CA 1
ATOM 1669 C C . GLN A 1 205 ? 13.446 6.423 -61.003 1.00 56.78 205 GLN A C 1
ATOM 1671 O O . GLN A 1 205 ? 14.011 5.743 -60.144 1.00 56.78 205 GLN A O 1
ATOM 1676 N N . GLU A 1 206 ? 12.432 7.242 -60.714 1.00 52.22 206 GLU A N 1
ATOM 1677 C CA . GLU A 1 206 ? 11.780 7.303 -59.404 1.00 52.22 206 GLU A CA 1
ATOM 1678 C C . GLU A 1 206 ? 11.006 6.004 -59.131 1.00 52.22 206 GLU A C 1
ATOM 1680 O O . GLU A 1 206 ? 10.100 5.618 -59.872 1.00 52.22 206 GLU A O 1
ATOM 1685 N N . LEU A 1 207 ? 11.374 5.312 -58.052 1.00 59.59 207 LEU A N 1
ATOM 1686 C CA . LEU A 1 207 ? 10.651 4.141 -57.557 1.00 59.59 207 LEU A CA 1
ATOM 1687 C C . LEU A 1 207 ? 9.344 4.572 -56.863 1.00 59.59 207 LEU A C 1
ATOM 1689 O O . LEU A 1 207 ? 9.320 5.617 -56.208 1.00 59.59 207 LEU A O 1
ATOM 1693 N N . PRO A 1 208 ? 8.262 3.774 -56.951 1.00 66.44 208 PRO A N 1
ATOM 1694 C CA . PRO A 1 208 ? 6.990 4.121 -56.329 1.00 66.44 208 PRO A CA 1
ATOM 1695 C C . PRO A 1 208 ? 7.086 4.112 -54.791 1.00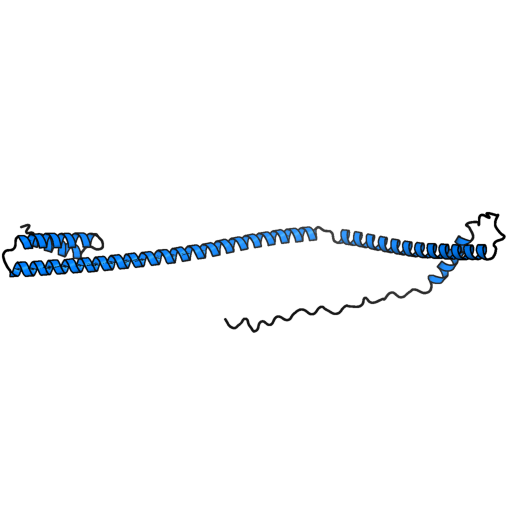 66.44 208 PRO A C 1
ATOM 1697 O O . PRO A 1 208 ? 7.806 3.285 -54.220 1.00 66.44 208 PRO A O 1
ATOM 1700 N N . PRO A 1 209 ? 6.356 5.010 -54.104 1.00 71.25 209 PRO A N 1
ATOM 1701 C CA . PRO A 1 209 ? 6.399 5.122 -52.652 1.00 71.25 209 PRO A CA 1
ATOM 1702 C C . PRO A 1 209 ? 5.816 3.883 -51.962 1.00 71.25 209 PRO A C 1
ATOM 1704 O O . PRO A 1 209 ? 4.849 3.278 -52.423 1.00 71.25 209 PRO A O 1
ATOM 1707 N N . LEU A 1 210 ? 6.420 3.524 -50.828 1.00 65.38 210 LEU A N 1
ATOM 1708 C CA . LEU A 1 210 ? 6.051 2.364 -50.024 1.00 65.38 210 LEU A CA 1
ATOM 1709 C C . LEU A 1 210 ? 4.734 2.629 -49.273 1.00 65.38 210 LEU A C 1
ATOM 1711 O O . LEU A 1 210 ? 4.652 3.566 -48.478 1.00 65.38 210 LEU A O 1
ATOM 1715 N N . GLU A 1 211 ? 3.713 1.802 -49.503 1.00 74.12 211 GLU A N 1
ATOM 1716 C CA . GLU A 1 211 ? 2.430 1.920 -48.803 1.00 74.12 211 GLU A CA 1
ATOM 1717 C C . GLU A 1 211 ? 2.558 1.480 -47.337 1.00 74.12 211 GLU A C 1
ATOM 1719 O O . GLU A 1 211 ? 2.991 0.365 -47.033 1.00 74.12 211 GLU A O 1
ATOM 1724 N N . LEU A 1 212 ? 2.179 2.371 -46.417 1.00 74.44 212 LEU A N 1
ATOM 1725 C CA . LEU A 1 212 ? 2.164 2.100 -44.980 1.00 74.44 212 LEU A CA 1
ATOM 1726 C C . LEU A 1 212 ? 0.794 1.547 -44.541 1.00 74.44 212 LEU A C 1
ATOM 1728 O O . LEU A 1 212 ? -0.232 1.959 -45.086 1.00 74.44 212 LEU A O 1
ATOM 1732 N N . PRO A 1 213 ? 0.742 0.658 -43.529 1.00 72.50 213 PRO A N 1
ATOM 1733 C CA . PRO A 1 213 ? -0.518 0.118 -43.031 1.00 72.50 213 PRO A CA 1
ATOM 1734 C C . PRO A 1 213 ? -1.399 1.209 -42.407 1.00 72.50 213 PRO A C 1
ATOM 1736 O O . PRO A 1 213 ? -0.939 1.997 -41.580 1.00 72.50 213 PRO A O 1
ATOM 1739 N N . SER A 1 214 ? -2.688 1.217 -42.752 1.00 74.44 214 SER A N 1
ATOM 1740 C CA . SER A 1 214 ? -3.678 2.098 -42.130 1.00 74.44 214 SER A CA 1
ATOM 1741 C C . SER A 1 214 ? -4.142 1.526 -40.788 1.00 74.44 214 SER A C 1
ATOM 1743 O O . SER A 1 214 ? -4.761 0.460 -40.742 1.00 74.44 214 SER A O 1
ATOM 1745 N N . PHE A 1 215 ? -3.875 2.244 -39.700 1.00 69.00 215 PHE A N 1
ATOM 1746 C CA . PHE A 1 215 ? -4.412 1.927 -38.378 1.00 69.00 215 PHE A CA 1
ATOM 1747 C C . PHE A 1 215 ? -5.809 2.526 -38.229 1.00 69.00 215 PHE A C 1
ATOM 1749 O O . PHE A 1 215 ? -5.989 3.725 -38.427 1.00 69.00 215 PHE A O 1
ATOM 1756 N N . ASN A 1 216 ? -6.789 1.693 -37.876 1.00 71.19 216 ASN A N 1
ATOM 1757 C CA . ASN A 1 216 ? -8.151 2.145 -37.623 1.00 71.19 216 ASN A CA 1
ATOM 1758 C C . ASN A 1 216 ? -8.334 2.374 -36.115 1.00 71.19 216 ASN A C 1
ATOM 1760 O O . ASN A 1 216 ? -8.201 1.431 -35.334 1.00 71.19 216 ASN A O 1
ATOM 1764 N N . LEU A 1 217 ? -8.565 3.624 -35.709 1.00 65.50 217 LEU A N 1
ATOM 1765 C CA . LEU A 1 217 ? -8.643 4.037 -34.298 1.00 65.50 217 LEU A CA 1
ATOM 1766 C C . LEU A 1 217 ? -10.075 4.031 -33.741 1.00 65.50 217 LEU A C 1
ATOM 1768 O O . LEU A 1 217 ? -10.261 4.256 -32.549 1.00 65.50 217 LEU A O 1
ATOM 1772 N N . ASP A 1 218 ? -11.069 3.689 -34.561 1.00 69.56 218 ASP A N 1
ATOM 1773 C CA . ASP A 1 218 ? -12.490 3.700 -34.185 1.00 69.56 218 ASP A CA 1
ATOM 1774 C C . ASP A 1 218 ? -12.851 2.702 -33.065 1.00 69.56 218 ASP A C 1
ATOM 1776 O O . ASP A 1 218 ? -13.935 2.770 -32.497 1.00 69.56 218 ASP A O 1
ATOM 1780 N N . SER A 1 219 ? -11.958 1.770 -32.713 1.00 60.97 219 SER A N 1
ATOM 1781 C CA . SER A 1 219 ? -12.172 0.814 -31.618 1.00 60.97 219 SER A CA 1
ATOM 1782 C C . SER A 1 219 ? -11.658 1.288 -30.252 1.00 60.97 219 SER A C 1
ATOM 1784 O O . SER A 1 219 ? -11.669 0.495 -29.310 1.00 60.97 219 SER A O 1
ATOM 1786 N N . LEU A 1 220 ? -11.137 2.517 -30.136 1.00 59.00 220 LEU A N 1
ATOM 1787 C CA . LEU A 1 220 ? -10.572 3.033 -28.880 1.00 59.00 220 LEU A CA 1
ATOM 1788 C C . LEU A 1 220 ? -11.562 3.834 -28.017 1.00 59.00 220 LEU A C 1
ATOM 1790 O O . LEU A 1 220 ? -11.268 4.038 -26.843 1.00 59.00 220 LEU A O 1
ATOM 1794 N N . ASP A 1 221 ? -12.713 4.241 -28.562 1.00 58.97 221 ASP A N 1
ATOM 1795 C CA . ASP A 1 221 ? -13.678 5.111 -27.863 1.00 58.97 221 ASP A CA 1
ATOM 1796 C C . ASP A 1 221 ? -14.731 4.359 -27.023 1.00 58.97 221 ASP A C 1
ATOM 1798 O O . ASP A 1 221 ? -15.470 4.984 -26.265 1.00 58.97 221 ASP A O 1
ATOM 1802 N N . ASP A 1 222 ? -14.770 3.023 -27.076 1.00 57.25 222 ASP A N 1
ATOM 1803 C CA . ASP A 1 222 ? -15.639 2.207 -26.217 1.00 57.25 222 ASP A CA 1
ATOM 1804 C C . ASP A 1 222 ? -14.852 1.611 -25.035 1.00 57.25 222 ASP A C 1
ATOM 1806 O O . ASP A 1 222 ? -14.577 0.404 -24.999 1.00 57.25 222 ASP A O 1
ATOM 1810 N N . LYS A 1 223 ? -14.481 2.449 -24.053 1.00 45.22 223 LYS A N 1
ATOM 1811 C CA . LYS A 1 223 ? -14.197 2.012 -22.670 1.00 45.22 223 LYS A CA 1
ATOM 1812 C C . LYS A 1 223 ? -14.215 3.129 -21.632 1.00 45.22 223 LYS A C 1
ATOM 1814 O O . LYS A 1 223 ? -13.492 4.129 -21.814 1.00 45.22 223 LYS A O 1
#

Foldseek 3Di:
DDQLQVQLVVLVVVLVVDDDPSSLVSLVSSLVSLVVNLVVDPDPVSNVVSVVSNVVSVVVNVVNVVVVVVVVVVVVVVVVVVVVVVVVVVVVVVVVVVVVVVVVVVVVVVVVVVVVVVVPPVVVVVVVVVVVVVVVVVVVVVVVVVVVVVVVVVVVVVVVVVVCVVCVPPPDDDDDDDPPPVVVVVVVVVVVPVPPDPDDDDDDDDDDDDDDDDDDCVVPPPD

pLDDT: mean 78.13, std 16.55, range [40.25, 96.94]

Secondary structure (DSSP, 8-state):
---HHHHHHHHHHHHHH--HHHHHHHHHHHHHHHHHHHHH---HHHHHHHHHHHHHHHHHHHHHHHHHHHHHHHHHHHHHHHHHHHHHHHHHHHHHHHHHHHHHHHHHHHHHHHHHHHHS-HHHHHHHHHHHHHHHHHHHHHHHHHHHHHHHHHHHHHHHHHHHHH-TT--S------THHHHHHHHHHHHHHTTS---------PPPPPPPPPP--TTSS--

Radius of gyration: 57.82 Å; chains: 1; bounding box: 99×47×149 Å